Protein AF-A0A5N5HWW3-F1 (afdb_monomer)

pLDDT: mean 73.56, std 17.77, range [36.78, 97.19]

Structure (mmCIF, N/CA/C/O backbone):
data_AF-A0A5N5HWW3-F1
#
_entry.id   AF-A0A5N5HWW3-F1
#
loop_
_atom_site.group_PDB
_atom_site.id
_atom_site.type_symbol
_atom_site.label_atom_id
_atom_site.label_alt_id
_atom_site.label_comp_id
_atom_site.label_asym_id
_atom_site.label_entity_id
_atom_site.label_seq_id
_atom_site.pdbx_PDB_ins_code
_atom_site.Cartn_x
_atom_site.Cartn_y
_atom_site.Cartn_z
_atom_site.occupancy
_atom_site.B_iso_or_equiv
_atom_site.auth_seq_id
_atom_site.auth_comp_id
_atom_site.auth_asym_id
_atom_site.auth_atom_id
_atom_site.pdbx_PDB_model_num
ATOM 1 N N . MET A 1 1 ? 8.144 10.499 10.712 1.00 58.31 1 MET A N 1
ATOM 2 C CA . MET A 1 1 ? 7.117 11.438 10.186 1.00 58.31 1 MET A CA 1
ATOM 3 C C . MET A 1 1 ? 6.343 12.070 11.345 1.00 58.31 1 MET A C 1
ATOM 5 O O . MET A 1 1 ? 6.380 11.516 12.435 1.00 58.31 1 MET A O 1
ATOM 9 N N . GLU A 1 2 ? 5.655 13.209 11.162 1.00 60.09 2 GLU A N 1
ATOM 10 C CA . GLU A 1 2 ? 4.938 13.893 12.268 1.00 60.09 2 GLU A CA 1
ATOM 11 C C . GLU A 1 2 ? 3.883 13.016 12.968 1.00 60.09 2 GLU A C 1
ATOM 13 O O . GLU A 1 2 ? 3.683 13.144 14.174 1.00 60.09 2 GLU A O 1
ATOM 18 N N . VAL A 1 3 ? 3.220 12.122 12.226 1.00 68.25 3 VAL A N 1
ATOM 19 C CA . VAL A 1 3 ? 2.179 11.225 12.759 1.00 68.25 3 VAL A CA 1
ATOM 20 C C . VAL A 1 3 ? 2.782 10.191 13.714 1.00 68.25 3 VAL A C 1
ATOM 22 O O . VAL A 1 3 ? 2.302 10.040 14.831 1.00 68.25 3 VAL A O 1
ATOM 25 N N . GLU A 1 4 ? 3.899 9.567 13.335 1.00 69.31 4 GLU A N 1
ATOM 26 C CA . GLU A 1 4 ? 4.601 8.573 14.162 1.00 69.31 4 GLU A CA 1
ATOM 27 C C . GLU A 1 4 ? 5.163 9.185 15.453 1.00 69.31 4 GLU A C 1
ATOM 29 O O . GLU A 1 4 ? 5.086 8.579 16.519 1.00 69.31 4 GLU A O 1
ATOM 34 N N . GLN A 1 5 ? 5.688 10.416 15.388 1.00 69.00 5 GLN A N 1
ATOM 35 C CA . GLN A 1 5 ? 6.205 11.110 16.574 1.00 69.00 5 GLN A CA 1
ATOM 36 C C . GLN A 1 5 ? 5.092 11.481 17.560 1.00 69.00 5 GLN A C 1
ATOM 38 O O . GLN A 1 5 ? 5.260 11.309 18.768 1.00 69.00 5 GLN A O 1
ATOM 43 N N . LYS A 1 6 ? 3.946 11.962 17.059 1.00 76.50 6 LYS A N 1
ATOM 44 C CA . LYS A 1 6 ? 2.767 12.244 17.893 1.00 76.50 6 LYS A CA 1
ATOM 45 C C . LYS A 1 6 ? 2.214 10.957 18.504 1.00 76.50 6 LYS A C 1
ATOM 47 O O . LYS A 1 6 ? 1.884 10.931 19.685 1.00 76.50 6 LYS A O 1
ATOM 52 N N . GLN A 1 7 ? 2.165 9.881 17.725 1.00 82.00 7 GLN A N 1
ATOM 53 C CA . GLN A 1 7 ? 1.691 8.579 18.177 1.00 82.00 7 GLN A CA 1
ATOM 54 C C . GLN A 1 7 ? 2.576 7.988 19.285 1.00 82.00 7 GLN A C 1
ATOM 56 O O . GLN A 1 7 ? 2.040 7.510 20.281 1.00 82.00 7 GLN A O 1
ATOM 61 N N . ALA A 1 8 ? 3.904 8.089 19.181 1.00 82.00 8 ALA A N 1
ATOM 62 C CA . ALA A 1 8 ? 4.827 7.584 20.203 1.00 82.00 8 ALA A CA 1
ATOM 63 C C . ALA A 1 8 ? 4.609 8.229 21.587 1.00 82.00 8 ALA A C 1
ATOM 65 O O . ALA A 1 8 ? 4.583 7.529 22.598 1.00 82.00 8 ALA A O 1
ATOM 66 N N . GLN A 1 9 ? 4.381 9.547 21.639 1.00 84.69 9 GLN A N 1
ATOM 67 C CA . GLN A 1 9 ? 4.098 10.257 22.897 1.00 84.69 9 GLN A CA 1
ATOM 68 C C . GLN A 1 9 ? 2.785 9.788 23.536 1.00 84.69 9 GLN A C 1
ATOM 70 O O . GLN A 1 9 ? 2.690 9.622 24.753 1.00 84.69 9 GLN A O 1
ATOM 75 N N . VAL A 1 10 ? 1.772 9.554 22.699 1.00 86.81 10 VAL A N 1
ATOM 76 C CA . VAL A 1 10 ? 0.458 9.064 23.122 1.00 86.81 10 VAL A CA 1
ATOM 77 C C . VAL A 1 10 ? 0.563 7.633 23.655 1.00 86.81 10 VAL A C 1
ATOM 79 O O . VAL A 1 10 ? 0.025 7.348 24.726 1.00 86.81 10 VAL A O 1
ATOM 82 N N . ILE A 1 11 ? 1.306 6.756 22.971 1.00 86.69 11 ILE A N 1
ATOM 83 C CA . ILE A 1 11 ? 1.579 5.387 23.434 1.00 86.69 11 ILE A CA 1
ATOM 84 C C . ILE A 1 11 ? 2.267 5.421 24.797 1.00 86.69 11 ILE A C 1
ATOM 86 O O . ILE A 1 11 ? 1.796 4.773 25.728 1.00 86.69 11 ILE A O 1
ATOM 90 N N . GLU A 1 12 ? 3.330 6.211 24.959 1.00 86.25 12 GLU A N 1
ATOM 91 C CA . GLU A 1 12 ? 4.072 6.275 26.222 1.00 86.25 12 GLU A CA 1
ATOM 92 C C . GLU A 1 12 ? 3.187 6.740 27.390 1.00 86.25 12 GLU A C 1
ATOM 94 O O . GLU A 1 12 ? 3.232 6.167 28.484 1.00 86.25 12 GLU A O 1
ATOM 99 N N . HIS A 1 13 ? 2.343 7.750 27.161 1.00 88.56 13 HIS A N 1
ATOM 100 C CA . HIS A 1 13 ? 1.382 8.223 28.156 1.00 88.56 13 HIS A CA 1
ATOM 101 C C . HIS A 1 13 ? 0.407 7.113 28.571 1.00 88.56 13 HIS A C 1
ATOM 103 O O . HIS A 1 13 ? 0.199 6.873 29.763 1.00 88.56 13 HIS A O 1
ATOM 109 N N . PHE A 1 14 ? -0.160 6.400 27.600 1.00 85.81 14 PHE A N 1
ATOM 110 C CA . PHE A 1 14 ? -1.124 5.346 27.878 1.00 85.81 14 PHE A CA 1
ATOM 111 C C . PHE A 1 14 ? -0.508 4.088 28.487 1.00 85.81 14 PHE A C 1
ATOM 113 O O . PHE A 1 14 ? -1.132 3.474 29.349 1.00 85.81 14 PHE A O 1
ATOM 120 N N . VAL A 1 15 ? 0.720 3.729 28.117 1.00 87.50 15 VAL A N 1
ATOM 121 C CA . VAL A 1 15 ? 1.457 2.619 28.736 1.00 87.50 15 VAL A CA 1
ATOM 122 C C . VAL A 1 15 ? 1.690 2.900 30.224 1.00 87.50 15 VAL A C 1
ATOM 124 O O . VAL A 1 15 ? 1.443 2.025 31.052 1.00 87.50 15 VAL A O 1
ATOM 127 N N . LYS A 1 16 ? 2.058 4.137 30.594 1.00 87.69 16 LYS A N 1
ATOM 128 C CA . LYS A 1 16 ? 2.202 4.551 32.007 1.00 87.69 16 LYS A CA 1
ATOM 129 C C . LYS A 1 16 ? 0.883 4.484 32.783 1.00 87.69 16 LYS A C 1
ATOM 131 O O . LYS A 1 16 ? 0.864 4.137 33.967 1.00 87.69 16 LYS A O 1
ATOM 136 N N . GLN A 1 17 ? -0.231 4.819 32.136 1.00 85.81 17 GLN A N 1
ATOM 137 C CA . GLN A 1 17 ? -1.555 4.682 32.747 1.00 85.81 17 GLN A CA 1
ATOM 138 C C . GLN A 1 17 ? -1.948 3.209 32.902 1.00 85.81 17 GLN A C 1
ATOM 140 O O . GLN A 1 17 ? -2.390 2.810 33.978 1.00 85.81 17 GLN A O 1
ATOM 145 N N . ALA A 1 18 ? -1.718 2.383 31.880 1.00 84.88 18 ALA A N 1
ATOM 146 C CA . ALA A 1 18 ? -1.997 0.951 31.910 1.00 84.88 18 ALA A CA 1
ATOM 147 C C . ALA A 1 18 ? -1.175 0.218 32.984 1.00 84.88 18 ALA A C 1
ATOM 149 O O . ALA A 1 18 ? -1.696 -0.674 33.650 1.00 84.88 18 ALA A O 1
ATOM 150 N N . SER A 1 19 ? 0.076 0.627 33.223 1.00 84.81 19 SER A N 1
ATOM 151 C CA . SER A 1 19 ? 0.906 0.054 34.291 1.00 84.81 19 SER A CA 1
ATOM 152 C C . SER A 1 19 ? 0.453 0.448 35.702 1.00 84.81 19 SER A C 1
ATOM 154 O O . SER A 1 19 ? 0.779 -0.245 36.662 1.00 84.81 19 SER A O 1
ATOM 156 N N . SER A 1 20 ? -0.286 1.552 35.843 1.00 86.00 20 SER A N 1
ATOM 157 C CA . SER A 1 20 ? -0.722 2.087 37.143 1.00 86.00 20 SER A CA 1
ATOM 158 C C . SER A 1 20 ? -2.150 1.675 37.522 1.00 86.00 20 SER A C 1
ATOM 160 O O . SER A 1 20 ? -2.508 1.692 38.698 1.00 86.00 20 SER A O 1
ATOM 162 N N . LEU A 1 21 ? -2.982 1.336 36.535 1.00 84.44 21 LEU A N 1
ATOM 163 C CA . LEU A 1 21 ? -4.394 0.995 36.713 1.00 84.44 21 LEU A CA 1
ATOM 164 C C . LEU A 1 21 ? -4.613 -0.525 36.749 1.00 84.44 21 LEU A C 1
ATOM 166 O O . LEU A 1 21 ? -3.857 -1.288 36.152 1.00 84.44 21 LEU A O 1
ATOM 170 N N . GLN A 1 22 ? -5.682 -0.959 37.426 1.00 77.69 22 GLN A N 1
ATOM 171 C CA . GLN A 1 22 ? -6.092 -2.365 37.530 1.00 77.69 22 GLN A CA 1
ATOM 172 C C . GLN A 1 22 ? -7.615 -2.525 37.380 1.00 77.69 22 GLN A C 1
ATOM 174 O O . GLN A 1 22 ? -8.387 -1.612 37.687 1.00 77.69 22 GLN A O 1
ATOM 179 N N . GLY A 1 23 ? -8.052 -3.702 36.922 1.00 74.69 23 GLY A N 1
ATOM 180 C CA . GLY A 1 23 ? -9.464 -4.102 36.888 1.00 74.69 23 GLY A CA 1
ATOM 181 C C . GLY A 1 23 ? -10.343 -3.245 35.969 1.00 74.69 23 GLY A C 1
ATOM 182 O O . GLY A 1 23 ? -10.025 -3.037 34.800 1.00 74.69 23 GLY A O 1
ATOM 183 N N . SER A 1 24 ? -11.465 -2.739 36.490 1.00 78.69 24 SER A N 1
ATOM 184 C CA . SER A 1 24 ? -12.459 -1.978 35.713 1.00 78.69 24 SER A CA 1
ATOM 185 C C . SER A 1 24 ? -11.907 -0.688 35.096 1.00 78.69 24 SER A C 1
ATOM 187 O O . SER A 1 24 ? -12.370 -0.269 34.039 1.00 78.69 24 SER A O 1
ATOM 189 N N . SER A 1 25 ? -10.894 -0.073 35.712 1.00 83.31 25 SER A N 1
ATOM 190 C CA . SER A 1 25 ? -10.260 1.140 35.182 1.00 83.31 25 SER A CA 1
ATOM 191 C C . SER A 1 25 ? -9.447 0.869 33.910 1.00 83.31 25 SER A C 1
ATOM 193 O O . SER A 1 25 ? -9.356 1.736 33.039 1.00 83.31 25 SER A O 1
ATOM 195 N N . LEU A 1 26 ? -8.901 -0.344 33.755 1.00 82.69 26 LEU A N 1
ATOM 196 C CA . LEU A 1 26 ? -8.249 -0.760 32.508 1.00 82.69 26 LEU A CA 1
ATOM 197 C C . LEU A 1 26 ? -9.262 -0.921 31.378 1.00 82.69 26 LEU A C 1
ATOM 199 O O . LEU A 1 26 ? -8.963 -0.577 30.242 1.00 82.69 26 LEU A O 1
ATOM 203 N N . VAL A 1 27 ? -10.482 -1.368 31.680 1.00 83.69 27 VAL A N 1
ATOM 204 C CA . VAL A 1 27 ? -11.552 -1.464 30.677 1.00 83.69 27 VAL A CA 1
ATOM 205 C C . VAL A 1 27 ? -11.914 -0.081 30.142 1.00 83.69 27 VAL A C 1
ATOM 207 O O . VAL A 1 27 ? -11.965 0.109 28.928 1.00 83.69 27 VAL A O 1
ATOM 210 N N . SER A 1 28 ? -12.088 0.915 31.021 1.00 85.44 28 SER A N 1
ATOM 211 C CA . SER A 1 28 ? -12.315 2.298 30.576 1.00 85.44 28 SER A CA 1
ATOM 212 C C . SER A 1 28 ? -11.142 2.849 29.767 1.00 85.44 28 SER A C 1
ATOM 214 O O . SER A 1 28 ? -11.364 3.561 28.789 1.00 85.44 28 SER A O 1
ATOM 216 N N . LEU A 1 29 ? -9.909 2.474 30.124 1.00 87.25 29 LEU A N 1
ATOM 217 C CA . LEU A 1 29 ? -8.717 2.855 29.374 1.00 87.25 29 LEU A CA 1
ATOM 218 C C . LEU A 1 29 ? -8.723 2.235 27.972 1.00 87.25 29 LEU A C 1
ATOM 220 O O . LEU A 1 29 ? -8.498 2.946 27.003 1.00 87.25 29 LEU A O 1
ATOM 224 N N . ILE A 1 30 ? -9.041 0.943 27.835 1.00 85.81 30 ILE A N 1
ATOM 225 C CA . ILE A 1 30 ? -9.128 0.251 26.536 1.00 85.81 30 ILE A CA 1
ATOM 226 C C . ILE A 1 30 ? -10.177 0.908 25.635 1.00 85.81 30 ILE A C 1
ATOM 228 O O . ILE A 1 30 ? -9.926 1.115 24.448 1.00 85.81 30 ILE A O 1
ATOM 232 N N . VAL A 1 31 ? -11.330 1.297 26.184 1.00 87.06 31 VAL A N 1
ATOM 233 C CA . VAL A 1 31 ? -12.352 2.030 25.419 1.00 87.06 31 VAL A CA 1
ATOM 234 C C . VAL A 1 31 ? -11.815 3.395 24.967 1.00 87.06 31 VAL A C 1
ATOM 236 O O . VAL A 1 31 ? -11.945 3.740 23.797 1.00 87.06 31 VAL A O 1
ATOM 239 N N . GLN A 1 32 ? -11.133 4.144 25.840 1.00 87.31 32 GLN A N 1
ATOM 240 C CA . GLN A 1 32 ? -10.518 5.427 25.469 1.00 87.31 32 GLN A CA 1
ATOM 241 C C . GLN A 1 32 ? -9.420 5.275 24.403 1.00 87.31 32 GLN A C 1
ATOM 243 O O . GLN A 1 32 ? -9.358 6.056 23.456 1.00 87.31 32 GLN A O 1
ATOM 248 N N . LEU A 1 33 ? -8.583 4.246 24.524 1.00 87.81 33 LEU A N 1
ATOM 249 C CA . LEU A 1 33 ? -7.504 3.913 23.594 1.00 87.81 33 LEU A CA 1
ATOM 250 C C . LEU A 1 33 ? -8.024 3.592 22.195 1.00 87.81 33 LEU A C 1
ATOM 252 O O . LEU A 1 33 ? -7.545 4.116 21.184 1.00 87.81 33 LEU A O 1
ATOM 256 N N . THR A 1 34 ? -9.032 2.729 22.138 1.00 87.06 34 THR A N 1
ATOM 257 C CA . THR A 1 34 ? -9.651 2.298 20.882 1.00 87.06 34 THR A CA 1
ATOM 258 C C . THR A 1 34 ? -10.420 3.432 20.203 1.00 87.06 34 THR A C 1
ATOM 260 O O . THR A 1 34 ? -10.534 3.401 18.986 1.00 87.06 34 THR A O 1
ATOM 263 N N . SER A 1 35 ? -10.843 4.477 20.922 1.00 89.00 35 SER A N 1
ATOM 264 C CA . SER A 1 35 ? -11.457 5.680 20.328 1.00 89.00 35 SER A CA 1
ATOM 265 C C . SER A 1 35 ? -10.466 6.801 19.970 1.00 89.00 35 SER A C 1
ATOM 267 O O . SER A 1 35 ? -10.839 7.762 19.306 1.00 89.00 35 SER A O 1
ATOM 269 N N . HIS A 1 36 ? -9.200 6.731 20.396 1.00 87.25 36 HIS A N 1
ATOM 270 C CA . HIS A 1 36 ? -8.264 7.854 20.247 1.00 87.25 36 HIS A CA 1
ATOM 271 C C . HIS A 1 36 ? -7.826 8.089 18.786 1.00 87.25 36 HIS A C 1
ATOM 273 O O . HIS A 1 36 ? -7.183 7.226 18.201 1.00 87.25 36 HIS A O 1
ATOM 279 N N . SER A 1 37 ? -8.069 9.259 18.196 1.00 82.31 37 SER A N 1
ATOM 280 C CA . SER A 1 37 ? -7.875 9.499 16.749 1.00 82.31 37 SER A CA 1
ATOM 281 C C . SER A 1 37 ? -6.445 9.328 16.211 1.00 82.31 37 SER A C 1
ATOM 283 O O . SER A 1 37 ? -6.276 9.042 15.032 1.00 82.31 37 SER A O 1
ATOM 285 N N . SER A 1 38 ? -5.410 9.483 17.043 1.00 83.44 38 SER A N 1
ATOM 286 C CA . SER A 1 38 ? -4.002 9.430 16.602 1.00 83.44 38 SER A CA 1
ATOM 287 C C . SER A 1 38 ? -3.247 8.145 16.973 1.00 83.44 38 SER A C 1
ATOM 289 O O . SER A 1 38 ? -2.022 8.111 16.870 1.00 83.44 38 SER A O 1
ATOM 291 N N . LEU A 1 39 ? -3.932 7.126 17.499 1.00 86.62 39 LEU A N 1
ATOM 292 C CA . LEU A 1 39 ? -3.295 5.906 18.005 1.00 86.62 39 LEU A CA 1
ATOM 293 C C . LEU A 1 39 ? -3.627 4.709 17.112 1.00 86.62 39 LEU A C 1
ATOM 295 O O . LEU A 1 39 ? -4.739 4.205 17.195 1.00 86.62 39 LEU A O 1
ATOM 299 N N . PHE A 1 40 ? -2.681 4.218 16.316 1.00 85.50 40 PHE A N 1
ATOM 300 C CA . PHE A 1 40 ? -2.906 3.101 15.383 1.00 85.50 40 PHE A CA 1
ATOM 301 C C . PHE A 1 40 ? -2.091 1.840 15.706 1.00 85.50 40 PHE A C 1
ATOM 303 O O . PHE A 1 40 ? -2.249 0.827 15.033 1.00 85.50 40 PHE A O 1
ATOM 310 N N . ALA A 1 41 ? -1.249 1.910 16.738 1.00 86.75 41 ALA A N 1
ATOM 311 C CA . ALA A 1 41 ? -0.427 0.819 17.244 1.00 86.75 41 ALA A CA 1
ATOM 312 C C . ALA A 1 41 ? -0.825 0.529 18.692 1.00 86.75 41 ALA A C 1
ATOM 314 O O . ALA A 1 41 ? -0.996 1.446 19.502 1.00 86.75 41 ALA A O 1
ATOM 315 N N . PHE A 1 42 ? -1.020 -0.746 18.983 1.00 87.81 42 PHE A N 1
ATOM 316 C CA . PHE A 1 42 ? -1.543 -1.272 20.235 1.00 87.81 42 PHE A CA 1
ATOM 317 C C . PHE A 1 42 ? -0.665 -2.391 20.801 1.00 87.81 42 PHE A C 1
ATOM 319 O O . PHE A 1 42 ? -0.920 -2.836 21.921 1.00 87.81 42 PHE A O 1
ATOM 326 N N . SER A 1 43 ? 0.355 -2.851 20.073 1.00 84.88 43 SER A N 1
ATOM 327 C CA . SER A 1 43 ? 1.231 -3.950 20.491 1.00 84.88 43 SER A CA 1
ATOM 328 C C . SER A 1 43 ? 1.970 -3.657 21.799 1.00 84.88 43 SER A C 1
ATOM 330 O O . SER A 1 43 ? 1.999 -4.518 22.680 1.00 84.88 43 SER A O 1
ATOM 332 N N . GLU A 1 44 ? 2.473 -2.437 22.004 1.00 84.75 44 GLU A N 1
ATOM 333 C CA . GLU A 1 44 ? 3.137 -2.038 23.253 1.00 84.75 44 GLU A CA 1
ATOM 334 C C . GLU A 1 44 ? 2.176 -2.021 24.442 1.00 84.75 44 GLU A C 1
ATOM 336 O O . GLU A 1 44 ? 2.552 -2.384 25.555 1.00 84.75 44 GLU A O 1
ATOM 341 N N . ILE A 1 45 ? 0.921 -1.629 24.212 1.00 85.75 45 ILE A N 1
ATOM 342 C CA . ILE A 1 45 ? -0.113 -1.600 25.252 1.00 85.75 45 ILE A CA 1
ATOM 343 C C . ILE A 1 45 ? -0.567 -3.025 25.583 1.00 85.75 45 ILE A C 1
ATOM 345 O O . ILE A 1 45 ? -0.760 -3.361 26.750 1.00 85.75 45 ILE A O 1
ATOM 349 N N . LEU A 1 46 ? -0.697 -3.881 24.567 1.00 85.19 46 LEU A N 1
ATOM 350 C CA . LEU A 1 46 ? -1.030 -5.295 24.727 1.00 85.19 46 LEU A CA 1
ATOM 351 C C . LEU A 1 46 ? 0.071 -6.062 25.479 1.00 85.19 46 LEU A C 1
ATOM 353 O O . LEU A 1 46 ? -0.231 -7.019 26.187 1.00 85.19 46 LEU A O 1
ATOM 357 N N . ALA A 1 47 ? 1.330 -5.634 25.359 1.00 85.56 47 ALA A N 1
ATOM 358 C CA . ALA A 1 47 ? 2.468 -6.221 26.064 1.00 85.56 47 ALA A CA 1
ATOM 359 C C . ALA A 1 47 ? 2.535 -5.856 27.562 1.00 85.56 47 ALA A C 1
ATOM 361 O O . ALA A 1 47 ? 3.341 -6.436 28.293 1.00 85.56 47 ALA A O 1
ATOM 362 N N . VAL A 1 48 ? 1.711 -4.916 28.046 1.00 86.06 48 VAL A N 1
ATOM 363 C CA . VAL A 1 48 ? 1.701 -4.521 29.463 1.00 86.06 48 VAL A CA 1
ATOM 364 C C . VAL A 1 48 ? 1.165 -5.674 30.331 1.00 86.06 48 VAL A C 1
ATOM 366 O O . VAL A 1 48 ? 0.045 -6.134 30.099 1.00 86.06 48 VAL A O 1
ATOM 369 N N . PRO A 1 49 ? 1.890 -6.108 31.385 1.00 82.94 49 PRO A N 1
ATOM 370 C CA . PRO A 1 49 ? 1.479 -7.233 32.232 1.00 82.94 49 PRO A CA 1
ATOM 371 C C . PRO A 1 49 ? 0.069 -7.092 32.819 1.00 82.94 49 PRO A C 1
ATOM 373 O O . PRO A 1 49 ? -0.720 -8.028 32.739 1.00 82.94 49 PRO A O 1
ATOM 376 N N . ASN A 1 50 ? -0.294 -5.901 33.306 1.00 82.31 50 ASN A N 1
ATOM 377 C CA . ASN A 1 50 ? -1.625 -5.632 33.864 1.00 82.31 50 ASN A CA 1
ATOM 378 C C . ASN A 1 50 ? -2.755 -5.857 32.843 1.00 82.31 50 ASN A C 1
ATOM 380 O O . ASN A 1 50 ? -3.867 -6.224 33.216 1.00 82.31 50 ASN A O 1
ATOM 384 N N . VAL A 1 51 ? -2.486 -5.622 31.552 1.00 80.88 51 VAL A N 1
ATOM 385 C CA . VAL A 1 51 ? -3.453 -5.857 30.471 1.00 80.88 51 VAL A CA 1
ATOM 386 C C . VAL A 1 51 ? -3.563 -7.352 30.183 1.00 80.88 51 VAL A C 1
ATOM 388 O O . VAL A 1 51 ? -4.665 -7.840 29.964 1.00 80.88 51 VAL A O 1
ATOM 391 N N . LEU A 1 52 ? -2.460 -8.101 30.257 1.00 80.44 52 LEU A N 1
ATOM 392 C CA . LEU A 1 52 ? -2.467 -9.560 30.105 1.00 80.44 52 LEU A CA 1
ATOM 393 C C . LEU A 1 52 ? -3.175 -10.270 31.269 1.00 80.44 52 LEU A C 1
ATOM 395 O O . LEU A 1 52 ? -3.873 -11.260 31.053 1.00 80.44 52 LEU A O 1
ATOM 399 N N . GLU A 1 53 ? -3.070 -9.744 32.490 1.00 81.00 53 GLU A N 1
ATOM 400 C CA . GLU A 1 53 ? -3.769 -10.276 33.669 1.00 81.00 53 GLU A CA 1
ATOM 401 C C . GLU A 1 53 ? -5.300 -10.231 33.528 1.00 81.00 53 GLU A C 1
ATOM 403 O O . GLU A 1 53 ? -6.000 -11.082 34.087 1.00 81.00 53 GLU A O 1
ATOM 408 N N . LEU A 1 54 ? -5.840 -9.314 32.713 1.00 77.12 54 LEU A N 1
ATOM 409 C CA . LEU A 1 54 ? -7.278 -9.254 32.433 1.00 77.12 54 LEU A CA 1
ATOM 410 C C . LEU A 1 54 ? -7.793 -10.509 31.704 1.00 77.12 54 LEU A C 1
ATOM 412 O O . LEU A 1 54 ? -8.997 -10.771 31.761 1.00 77.12 54 LEU A O 1
ATOM 416 N N . GLN A 1 55 ? -6.921 -11.325 31.092 1.00 74.31 55 GLN A N 1
ATOM 417 C CA . GLN A 1 55 ? -7.306 -12.542 30.365 1.00 74.31 55 GLN A CA 1
ATOM 418 C C . GLN A 1 55 ? -7.859 -13.619 31.310 1.00 74.31 55 GLN A C 1
ATOM 420 O O . GLN A 1 55 ? -8.655 -14.454 30.891 1.00 74.31 55 GLN A O 1
ATOM 425 N N . GLY A 1 56 ? -7.479 -13.577 32.592 1.00 69.81 56 GLY A N 1
ATOM 426 C CA . GLY A 1 56 ? -8.010 -14.452 33.642 1.00 69.81 56 GLY A CA 1
ATOM 427 C C . GLY A 1 56 ? -9.297 -13.943 34.302 1.00 69.81 56 GLY A C 1
ATOM 428 O O . GLY A 1 56 ? -9.813 -14.592 35.209 1.00 69.81 56 GLY A O 1
ATOM 429 N N . THR A 1 57 ? -9.815 -12.784 33.884 1.00 78.31 57 THR A N 1
ATOM 430 C CA . THR A 1 57 ? -10.991 -12.136 34.488 1.00 78.31 57 THR A CA 1
ATOM 431 C C . THR A 1 57 ? -12.200 -12.158 33.549 1.00 78.31 57 THR A C 1
ATOM 433 O O . THR A 1 57 ? -12.084 -12.465 32.365 1.00 78.31 57 THR A O 1
ATOM 436 N N . GLY A 1 58 ? -13.374 -11.746 34.043 1.00 75.38 58 GLY A N 1
ATOM 437 C CA . GLY A 1 58 ? -14.572 -11.551 33.210 1.00 75.38 58 GLY A CA 1
ATOM 438 C C . GLY A 1 58 ? -14.427 -10.483 32.110 1.00 75.38 58 GLY A C 1
ATOM 439 O O . GLY A 1 58 ? -15.330 -10.329 31.295 1.00 75.38 58 GLY A O 1
ATOM 440 N N . TYR A 1 59 ? -13.300 -9.763 32.065 1.00 79.56 59 TYR A N 1
ATOM 441 C CA . TYR A 1 59 ? -12.990 -8.740 31.065 1.00 79.56 59 TYR A CA 1
ATOM 442 C C . TYR A 1 59 ? -12.118 -9.248 29.909 1.00 79.56 59 TYR A C 1
ATOM 444 O O . TYR A 1 59 ? -11.657 -8.435 29.108 1.00 79.56 59 TYR A O 1
ATOM 452 N N . ALA A 1 60 ? -11.916 -10.565 29.782 1.00 82.25 60 ALA A N 1
ATOM 453 C CA . ALA A 1 60 ? -11.131 -11.173 28.702 1.00 82.25 60 ALA A CA 1
ATOM 454 C C . ALA A 1 60 ? -11.551 -10.687 27.299 1.00 82.25 60 ALA A C 1
ATOM 456 O O . ALA A 1 60 ? -10.705 -10.468 26.435 1.00 82.25 60 ALA A O 1
ATOM 457 N N . VAL A 1 61 ? -12.841 -10.389 27.115 1.00 87.06 61 VAL A N 1
ATOM 458 C CA . VAL A 1 61 ? -13.393 -9.874 25.857 1.00 87.06 61 VAL A CA 1
ATOM 459 C C . VAL A 1 61 ? -12.741 -8.557 25.401 1.00 87.06 61 VAL A C 1
ATOM 461 O O . VAL A 1 61 ? -12.586 -8.313 24.206 1.00 87.06 61 VAL A O 1
ATOM 464 N N . TYR A 1 62 ? -12.312 -7.703 26.333 1.00 85.38 62 TYR A N 1
ATOM 465 C CA . TYR A 1 62 ? -11.647 -6.439 25.999 1.00 85.38 62 TYR A CA 1
ATOM 466 C C . TYR A 1 62 ? -10.201 -6.633 25.525 1.00 85.38 62 TYR A C 1
ATOM 468 O O . TYR A 1 62 ? -9.695 -5.806 24.768 1.00 85.38 62 TYR A O 1
ATOM 476 N N . ILE A 1 63 ? -9.543 -7.731 25.911 1.00 85.94 63 ILE A N 1
ATOM 477 C CA . ILE A 1 63 ? -8.244 -8.107 25.335 1.00 85.94 63 ILE A CA 1
ATOM 478 C C . ILE A 1 63 ? -8.439 -8.609 23.915 1.00 85.94 63 ILE A C 1
ATOM 480 O O . ILE A 1 63 ? -7.675 -8.232 23.032 1.00 85.94 63 ILE A O 1
ATOM 484 N N . ASP A 1 64 ? -9.456 -9.434 23.678 1.00 87.00 64 ASP A N 1
ATOM 485 C CA . ASP A 1 64 ? -9.746 -9.926 22.331 1.00 87.00 64 ASP A CA 1
ATOM 486 C C . ASP A 1 64 ? -10.134 -8.771 21.398 1.00 87.00 64 ASP A C 1
ATOM 488 O O . ASP A 1 64 ? -9.695 -8.732 20.249 1.00 87.00 64 ASP A O 1
ATOM 492 N N . LEU A 1 65 ? -10.830 -7.757 21.924 1.00 88.75 65 LEU A N 1
ATOM 493 C CA . LEU A 1 65 ? -11.033 -6.484 21.238 1.00 88.75 65 LEU A CA 1
ATOM 494 C C . LEU A 1 65 ? -9.701 -5.782 20.918 1.00 88.75 65 LEU A C 1
ATOM 496 O O . LEU A 1 65 ? -9.493 -5.349 19.789 1.00 88.75 65 LEU A O 1
ATOM 500 N N . LEU A 1 66 ? -8.778 -5.673 21.875 1.00 87.94 66 LEU A N 1
ATOM 501 C CA . LEU A 1 66 ? -7.480 -5.034 21.632 1.00 87.94 66 LEU A CA 1
ATOM 502 C C . LEU A 1 66 ? -6.640 -5.815 20.606 1.00 87.94 66 LEU A C 1
ATOM 504 O O . LEU A 1 66 ? -6.006 -5.212 19.745 1.00 87.94 66 LEU A O 1
ATOM 508 N N . ARG A 1 67 ? -6.688 -7.152 20.639 1.00 88.44 67 ARG A N 1
ATOM 509 C CA . ARG A 1 67 ? -6.053 -8.038 19.647 1.00 88.44 67 ARG A CA 1
ATOM 510 C C . ARG A 1 67 ? -6.653 -7.862 18.257 1.00 88.44 67 ARG A C 1
ATOM 512 O O . ARG A 1 67 ? -5.913 -7.879 17.275 1.00 88.44 67 ARG A O 1
ATOM 519 N N . LEU A 1 68 ? -7.967 -7.670 18.164 1.00 89.88 68 LEU A N 1
ATOM 520 C CA . LEU A 1 68 ? -8.647 -7.353 16.912 1.00 89.88 68 LEU A CA 1
ATOM 521 C C . LEU A 1 68 ? -8.155 -6.011 16.347 1.00 89.88 68 LEU A C 1
ATOM 523 O O . LEU A 1 68 ? -7.845 -5.938 15.163 1.00 89.88 68 LEU A O 1
ATOM 527 N N . PHE A 1 69 ? -8.011 -4.975 17.176 1.00 89.94 69 PHE A N 1
ATOM 528 C CA . PHE A 1 69 ? -7.458 -3.690 16.730 1.00 89.94 69 PHE A CA 1
ATOM 529 C C . PHE A 1 69 ? -5.973 -3.798 16.349 1.00 89.94 69 PHE A C 1
ATOM 531 O O . PHE A 1 69 ? -5.562 -3.249 15.330 1.00 89.94 69 PHE A O 1
ATOM 538 N N . ALA A 1 70 ? -5.180 -4.569 17.094 1.00 88.19 70 ALA A N 1
ATOM 539 C CA . ALA A 1 70 ? -3.770 -4.783 16.783 1.00 88.19 70 ALA A CA 1
ATOM 540 C C . ALA A 1 70 ? -3.582 -5.572 15.476 1.00 88.19 70 ALA A C 1
ATOM 542 O O . ALA A 1 70 ? -2.849 -5.152 14.582 1.00 88.19 70 ALA A O 1
ATOM 543 N N . HIS A 1 71 ? -4.311 -6.678 15.273 1.00 87.31 71 HIS A N 1
ATOM 544 C CA . HIS A 1 71 ? -4.023 -7.637 14.188 1.00 87.31 71 HIS A CA 1
ATOM 545 C C . HIS A 1 71 ? -5.184 -7.991 13.243 1.00 87.31 71 HIS A C 1
ATOM 547 O O . HIS A 1 71 ? -4.912 -8.481 12.150 1.00 87.31 71 HIS A O 1
ATOM 553 N N . GLY A 1 72 ? -6.440 -7.734 13.604 1.00 88.00 72 GLY A N 1
ATOM 554 C CA . GLY A 1 72 ? -7.621 -8.054 12.791 1.00 88.00 72 GLY A CA 1
ATOM 555 C C . GLY A 1 72 ? -8.161 -6.913 11.920 1.00 88.00 72 GLY A C 1
ATOM 556 O O . GLY A 1 72 ? -7.550 -5.851 11.780 1.00 88.00 72 GLY A O 1
ATOM 557 N N . THR A 1 73 ? -9.316 -7.158 11.311 1.00 90.44 73 THR A N 1
ATOM 558 C CA . THR A 1 73 ? -9.996 -6.284 10.342 1.00 90.44 73 THR A CA 1
ATOM 559 C C . THR A 1 73 ? -11.479 -6.089 10.685 1.00 90.44 73 THR A C 1
ATOM 561 O O . THR A 1 73 ? -12.022 -6.715 11.597 1.00 90.44 73 THR A O 1
ATOM 564 N N . TRP A 1 74 ? -12.168 -5.210 9.953 1.00 91.06 74 TRP A N 1
ATOM 565 C CA . TRP A 1 74 ? -13.609 -4.983 10.109 1.00 91.06 74 TRP A CA 1
ATOM 566 C C . TRP A 1 74 ? -14.450 -6.245 9.842 1.00 91.06 74 TRP A C 1
ATOM 568 O O . TRP A 1 74 ? -15.435 -6.499 10.538 1.00 91.06 74 TRP A O 1
ATOM 578 N N . SER A 1 75 ? -14.046 -7.080 8.884 1.00 89.50 75 SER A N 1
ATOM 579 C CA . SER A 1 75 ? -14.715 -8.353 8.588 1.00 89.50 75 SER A CA 1
ATOM 580 C C . SER A 1 75 ? -14.540 -9.379 9.718 1.00 89.50 75 SER A C 1
ATOM 582 O O . SER A 1 75 ? -15.490 -10.098 10.052 1.00 89.50 75 SER A O 1
ATOM 584 N N . ASP A 1 76 ? -13.387 -9.378 10.394 1.00 90.25 76 ASP A N 1
ATOM 585 C CA . ASP A 1 76 ? -13.148 -10.203 11.588 1.00 90.25 76 ASP A CA 1
ATOM 586 C C . ASP A 1 76 ? -14.057 -9.793 12.759 1.00 90.25 76 ASP A C 1
ATOM 588 O O . ASP A 1 76 ? -14.561 -10.652 13.487 1.00 90.25 76 ASP A O 1
ATOM 592 N N . TYR A 1 77 ? -14.317 -8.489 12.924 1.00 90.50 77 TYR A N 1
ATOM 593 C CA . TYR A 1 77 ? -15.271 -7.997 13.925 1.00 90.50 77 TYR A CA 1
ATOM 594 C C . TYR A 1 77 ? -16.682 -8.501 13.648 1.00 90.50 77 TYR A C 1
ATOM 596 O O . TYR A 1 77 ? -17.322 -9.048 14.543 1.00 90.50 77 TYR A O 1
ATOM 604 N N . LYS A 1 78 ? -17.157 -8.359 12.404 1.00 87.75 78 LYS A N 1
ATOM 605 C CA . LYS A 1 78 ? -18.492 -8.829 12.008 1.00 87.75 78 LYS A CA 1
ATOM 606 C C . LYS A 1 78 ? -18.672 -10.324 12.249 1.00 87.75 78 LYS A C 1
ATOM 608 O O . LYS A 1 78 ? -19.729 -10.742 12.713 1.00 87.75 78 LYS A O 1
ATOM 613 N N . SER A 1 79 ? -17.637 -11.111 11.970 1.00 88.38 79 SER A N 1
ATOM 614 C CA . SER A 1 79 ? -17.657 -12.563 12.169 1.00 88.38 79 SER A CA 1
ATOM 615 C C . SER A 1 79 ? -17.724 -12.948 13.651 1.00 88.38 79 SER A C 1
ATOM 617 O O . SER A 1 79 ? -18.371 -13.930 14.003 1.00 88.38 79 SER A O 1
ATOM 619 N N . ASN A 1 80 ? -17.114 -12.144 14.529 1.00 85.75 80 ASN A N 1
ATOM 620 C CA . ASN A 1 80 ? -17.046 -12.381 15.974 1.00 85.75 80 ASN A CA 1
ATOM 621 C C . ASN A 1 80 ? -17.966 -11.460 16.797 1.00 85.75 80 ASN A C 1
ATOM 623 O O . ASN A 1 80 ? -17.799 -11.337 18.014 1.00 85.75 80 ASN A O 1
ATOM 627 N N . ALA A 1 81 ? -18.954 -10.822 16.162 1.00 81.25 81 ALA A N 1
ATOM 628 C CA . ALA A 1 81 ? -19.797 -9.803 16.789 1.00 81.25 81 ALA A CA 1
ATOM 629 C C . ALA A 1 81 ? -20.615 -10.328 17.986 1.00 81.25 81 ALA A C 1
ATOM 631 O O . ALA A 1 81 ? -21.000 -9.550 18.852 1.00 81.25 81 ALA A O 1
ATOM 632 N N . SER A 1 82 ? -20.862 -11.641 18.064 1.00 79.81 82 SER A N 1
ATOM 633 C CA . SER A 1 82 ? -21.546 -12.280 19.197 1.00 79.81 82 SER A CA 1
ATOM 634 C C . SER A 1 82 ? -20.695 -12.366 20.464 1.00 79.81 82 SER A C 1
ATOM 636 O O . SER A 1 82 ? -21.243 -12.471 21.559 1.00 79.81 82 SER A O 1
ATOM 638 N N . HIS A 1 83 ? -19.369 -12.364 20.322 1.00 81.00 83 HIS A N 1
ATOM 639 C CA . HIS A 1 83 ? -18.436 -12.546 21.430 1.00 81.00 83 HIS A CA 1
ATOM 640 C C . HIS A 1 83 ? -17.806 -11.237 21.893 1.00 81.00 83 HIS A C 1
ATOM 642 O O . HIS A 1 83 ? -17.379 -11.179 23.037 1.00 81.00 83 HIS A O 1
ATOM 648 N N . LEU A 1 84 ? -17.763 -10.206 21.044 1.00 84.12 84 LEU A N 1
ATOM 649 C CA . LEU A 1 84 ? -17.125 -8.917 21.321 1.00 84.12 84 LEU A CA 1
ATOM 650 C C . LEU A 1 84 ? -18.125 -7.860 21.827 1.00 84.12 84 LEU A C 1
ATOM 652 O O . LEU A 1 84 ? -19.308 -7.920 21.492 1.00 84.12 84 LEU A O 1
ATOM 656 N N . PRO A 1 85 ? -17.679 -6.857 22.611 1.00 84.00 85 PRO A N 1
ATOM 657 C CA . PRO A 1 85 ? -18.538 -5.756 23.023 1.00 84.00 85 PRO A CA 1
ATOM 658 C C . PRO A 1 85 ? -19.000 -4.910 21.821 1.00 84.00 85 PRO A C 1
ATOM 660 O O . PRO A 1 85 ? -18.306 -4.833 20.798 1.00 84.00 85 PRO A O 1
ATOM 663 N N . PRO A 1 86 ? -20.155 -4.231 21.943 1.00 85.75 86 PRO A N 1
ATOM 664 C CA . PRO A 1 86 ? -20.611 -3.284 20.934 1.00 85.75 86 PRO A CA 1
ATOM 665 C C . PRO A 1 86 ? -19.634 -2.107 20.831 1.00 85.75 86 PRO A C 1
ATOM 667 O O . PRO A 1 86 ? -19.222 -1.544 21.848 1.00 85.75 86 PRO A O 1
ATOM 670 N N . LEU A 1 87 ? -19.271 -1.743 19.600 1.00 88.06 87 LEU A N 1
ATOM 671 C CA . LEU A 1 87 ? -18.322 -0.662 19.335 1.00 88.06 87 LEU A CA 1
ATOM 672 C C . LEU A 1 87 ? -19.004 0.706 19.285 1.00 88.06 87 LEU A C 1
ATOM 674 O O . LEU A 1 87 ? -20.107 0.862 18.762 1.00 88.06 87 LEU A O 1
ATOM 678 N N . VAL A 1 88 ? -18.298 1.710 19.796 1.00 88.69 88 VAL A N 1
ATOM 679 C CA . VAL A 1 88 ? -18.638 3.134 19.666 1.00 88.69 88 VAL A CA 1
ATOM 680 C C . VAL A 1 88 ? -18.356 3.589 18.222 1.00 88.69 88 VAL A C 1
ATOM 682 O O . VAL A 1 88 ? -17.430 3.055 17.608 1.00 88.69 88 VAL A O 1
ATOM 685 N N . PRO A 1 89 ? -19.083 4.576 17.656 1.00 88.81 89 PRO A N 1
ATOM 686 C CA . PRO A 1 89 ? -18.843 5.052 16.289 1.00 88.81 89 PRO A CA 1
ATOM 687 C C . PRO A 1 89 ? -17.372 5.371 15.978 1.00 88.81 89 PRO A C 1
ATOM 689 O O . PRO A 1 89 ? -16.864 4.937 14.949 1.00 88.81 89 PRO A O 1
ATOM 692 N N . ASP A 1 90 ? -16.657 6.013 16.905 1.00 89.81 90 ASP A N 1
ATOM 693 C CA . ASP A 1 90 ? -15.231 6.333 16.739 1.00 89.81 90 ASP A CA 1
ATOM 694 C C . ASP A 1 90 ? -14.356 5.075 16.597 1.00 89.81 90 ASP A C 1
ATOM 696 O O . ASP A 1 90 ? -13.436 5.028 15.782 1.00 89.81 90 ASP A O 1
ATOM 700 N N . GLN A 1 91 ? -14.673 4.017 17.349 1.00 90.25 91 GLN A N 1
ATOM 701 C CA . GLN A 1 91 ? -13.981 2.729 17.268 1.00 90.25 91 GLN A CA 1
ATOM 702 C C . GLN A 1 91 ? -14.264 2.031 15.933 1.00 90.25 91 GLN A C 1
ATOM 704 O O . GLN A 1 91 ? -13.373 1.398 15.370 1.00 90.25 91 GLN A O 1
ATOM 709 N N . ILE A 1 92 ? -15.488 2.160 15.409 1.00 91.25 92 ILE A N 1
ATOM 710 C CA . ILE A 1 92 ? -15.878 1.608 14.104 1.00 91.25 92 ILE A CA 1
ATOM 711 C C . ILE A 1 92 ? -15.074 2.281 12.991 1.00 91.25 92 ILE A C 1
ATOM 713 O O . ILE A 1 92 ? -14.439 1.586 12.197 1.00 91.25 92 ILE A O 1
ATOM 717 N N . THR A 1 93 ? -15.055 3.616 12.960 1.00 91.62 93 THR A N 1
ATOM 718 C CA . THR A 1 93 ? -14.261 4.396 11.996 1.00 91.62 93 THR A CA 1
ATOM 719 C C . THR A 1 93 ? -12.798 3.975 12.047 1.00 91.62 93 THR A C 1
ATOM 721 O O . THR A 1 93 ? -12.178 3.722 11.015 1.00 91.62 93 THR A O 1
ATOM 724 N N . LYS A 1 94 ? -12.263 3.787 13.252 1.00 91.88 94 LYS A N 1
ATOM 725 C CA . LYS A 1 94 ? -10.875 3.389 13.450 1.00 91.88 94 LYS A CA 1
ATOM 726 C C . LYS A 1 94 ? -10.557 1.973 12.998 1.00 91.88 94 LYS A C 1
ATOM 728 O O . LYS A 1 94 ? -9.531 1.739 12.365 1.00 91.88 94 LYS A O 1
ATOM 733 N N . LEU A 1 95 ? -11.440 1.018 13.265 1.00 91.81 95 LEU A N 1
ATOM 734 C CA . LEU A 1 95 ? -11.254 -0.346 12.783 1.00 91.81 95 LEU A CA 1
ATOM 735 C C . LEU A 1 95 ? -11.334 -0.410 11.249 1.00 91.81 95 LEU A C 1
ATOM 737 O O . LEU A 1 95 ? -10.566 -1.138 10.615 1.00 91.81 95 LEU A O 1
ATOM 741 N N . LYS A 1 96 ? -12.196 0.410 10.638 1.00 92.94 96 LYS A N 1
ATOM 742 C CA . LYS A 1 96 ? -12.225 0.609 9.183 1.00 92.94 96 LYS A CA 1
ATOM 743 C C . LYS A 1 96 ? -10.912 1.220 8.671 1.00 92.94 96 LYS A C 1
ATOM 745 O O . LYS A 1 96 ? -10.352 0.695 7.713 1.00 92.94 96 LYS A O 1
ATOM 750 N N . GLN A 1 97 ? -10.353 2.233 9.341 1.00 92.12 97 GLN A N 1
ATOM 751 C CA . GLN A 1 97 ? -9.052 2.832 8.986 1.00 92.12 97 GLN A CA 1
ATOM 752 C C . GLN A 1 97 ? -7.921 1.790 9.032 1.00 92.12 97 GLN A C 1
ATOM 754 O O . GLN A 1 97 ? -7.131 1.675 8.096 1.00 92.12 97 GLN A O 1
ATOM 759 N N . LEU A 1 98 ? -7.873 0.976 10.091 1.00 91.62 98 LEU A N 1
ATOM 760 C CA . LEU A 1 98 ? -6.892 -0.106 10.249 1.00 91.62 98 LEU A CA 1
ATOM 761 C C . LEU A 1 98 ? -7.052 -1.199 9.184 1.00 91.62 98 LEU A C 1
ATOM 763 O O . LEU A 1 98 ? -6.064 -1.794 8.756 1.00 91.62 98 LEU A O 1
ATOM 767 N N . THR A 1 99 ? -8.284 -1.440 8.730 1.00 92.00 99 THR A N 1
ATOM 768 C CA . THR A 1 99 ? -8.568 -2.363 7.623 1.00 92.00 99 THR A CA 1
ATOM 769 C C . THR A 1 99 ? -8.014 -1.818 6.307 1.00 92.00 99 THR A C 1
ATOM 771 O O . THR A 1 99 ? -7.363 -2.562 5.576 1.00 92.00 99 THR A O 1
ATOM 774 N N . VAL A 1 100 ? -8.183 -0.518 6.029 1.00 92.06 100 VAL A N 1
ATOM 775 C CA . VAL A 1 100 ? -7.560 0.131 4.860 1.00 92.06 100 VAL A CA 1
ATOM 776 C C . VAL A 1 100 ? -6.040 0.021 4.917 1.00 92.06 100 VAL A C 1
ATOM 778 O O . VAL A 1 100 ? -5.433 -0.324 3.908 1.00 92.06 100 VAL A O 1
ATOM 781 N N . LEU A 1 101 ? -5.423 0.251 6.081 1.00 91.00 101 LEU A N 1
ATOM 782 C CA . LEU A 1 101 ? -3.973 0.107 6.247 1.00 91.00 101 LEU A CA 1
ATOM 783 C C . LEU A 1 101 ? -3.488 -1.307 5.927 1.00 91.00 101 LEU A C 1
ATOM 785 O O . LEU A 1 101 ? -2.532 -1.463 5.174 1.00 91.00 101 LEU A O 1
ATOM 789 N N . SER A 1 102 ? -4.175 -2.335 6.426 1.00 89.94 102 SER A N 1
ATOM 790 C CA . SER A 1 102 ? -3.820 -3.726 6.124 1.00 89.94 102 SER A CA 1
ATOM 791 C C . SER A 1 102 ? -3.988 -4.078 4.644 1.00 89.94 102 SER A C 1
ATOM 793 O O . SER A 1 102 ? -3.182 -4.827 4.100 1.00 89.94 102 SER A O 1
ATOM 795 N N . LEU A 1 103 ? -4.995 -3.523 3.962 1.00 90.62 103 LEU A N 1
ATOM 796 C CA . LEU A 1 103 ? -5.145 -3.703 2.514 1.00 90.62 103 LEU A CA 1
ATOM 797 C C . LEU A 1 103 ? -4.050 -2.968 1.729 1.00 90.62 103 LEU A C 1
ATOM 799 O O . LEU A 1 103 ? -3.548 -3.498 0.739 1.00 90.62 103 LEU A O 1
ATOM 803 N N . ALA A 1 104 ? -3.670 -1.776 2.185 1.00 90.81 104 ALA A N 1
ATOM 804 C CA . ALA A 1 104 ? -2.635 -0.940 1.585 1.00 90.81 104 ALA A CA 1
ATOM 805 C C . ALA A 1 104 ? -1.218 -1.498 1.776 1.00 90.81 104 ALA A C 1
ATOM 807 O O . ALA A 1 104 ? -0.349 -1.267 0.938 1.00 90.81 104 ALA A O 1
ATOM 808 N N . GLU A 1 105 ? -0.994 -2.260 2.847 1.00 86.56 105 GLU A N 1
ATOM 809 C CA . GLU A 1 105 ? 0.245 -3.004 3.076 1.00 86.56 105 GLU A CA 1
ATOM 810 C C . GLU A 1 105 ? 0.419 -4.139 2.055 1.00 86.56 105 GLU A C 1
ATOM 812 O O . GLU A 1 105 ? 1.514 -4.351 1.539 1.00 86.56 105 GLU A O 1
ATOM 817 N N . MET A 1 106 ? -0.666 -4.847 1.725 1.00 85.69 106 MET A N 1
ATOM 818 C CA . MET A 1 106 ? -0.625 -5.991 0.807 1.00 85.69 106 MET A CA 1
ATOM 819 C C . MET A 1 106 ? -0.652 -5.579 -0.667 1.00 85.69 106 MET A C 1
ATOM 821 O O . MET A 1 106 ? 0.011 -6.202 -1.495 1.00 85.69 106 MET A O 1
ATOM 825 N N . ASN A 1 107 ? -1.421 -4.542 -1.007 1.00 89.94 107 ASN A N 1
ATOM 826 C CA . ASN A 1 107 ? -1.701 -4.164 -2.388 1.00 89.94 107 ASN A CA 1
ATOM 827 C C . ASN A 1 107 ? -1.395 -2.684 -2.626 1.00 89.94 107 ASN A C 1
ATOM 829 O O . ASN A 1 107 ? -1.993 -1.804 -2.011 1.00 89.94 107 ASN A O 1
ATOM 833 N N . ARG A 1 108 ? -0.532 -2.395 -3.610 1.00 90.25 108 ARG A N 1
ATOM 834 C CA . ARG A 1 108 ? -0.280 -1.010 -4.053 1.00 90.25 108 ARG A CA 1
ATOM 835 C C . ARG A 1 108 ? -1.462 -0.381 -4.785 1.00 90.25 108 ARG A C 1
ATOM 837 O O . ARG A 1 108 ? -1.592 0.836 -4.788 1.00 90.25 108 ARG A O 1
ATOM 844 N N . VAL A 1 109 ? -2.301 -1.191 -5.423 1.00 93.56 109 VAL A N 1
ATOM 845 C CA . VAL A 1 109 ? -3.506 -0.733 -6.119 1.00 93.56 109 VAL A CA 1
ATOM 846 C C . VAL A 1 109 ? -4.678 -1.541 -5.590 1.00 93.56 109 VAL A C 1
ATOM 848 O O . VAL A 1 109 ? -4.704 -2.759 -5.745 1.00 93.56 109 VAL A O 1
ATOM 851 N N . ILE A 1 110 ? -5.630 -0.869 -4.949 1.00 94.00 110 ILE A N 1
ATOM 852 C CA . ILE A 1 110 ? -6.799 -1.499 -4.328 1.00 94.00 110 ILE A CA 1
ATOM 853 C C . ILE A 1 110 ? -8.041 -1.113 -5.129 1.00 94.00 110 ILE A C 1
ATOM 855 O O . ILE A 1 110 ? -8.247 0.066 -5.415 1.00 94.00 110 ILE A O 1
ATOM 859 N N . SER A 1 111 ? -8.884 -2.077 -5.495 1.00 94.62 111 SER A N 1
ATOM 860 C CA . SER A 1 111 ? -10.144 -1.776 -6.182 1.00 94.62 111 SER A CA 1
ATOM 861 C C . SER A 1 111 ? -11.184 -1.206 -5.213 1.00 94.62 111 SER A C 1
ATOM 863 O O . SER A 1 111 ? -11.229 -1.556 -4.031 1.00 94.62 111 SER A O 1
ATOM 865 N N . TYR A 1 112 ? -12.060 -0.335 -5.715 1.00 94.25 112 TYR A N 1
ATOM 866 C CA . TYR A 1 112 ? -13.152 0.220 -4.914 1.00 94.25 112 TYR A CA 1
ATOM 867 C C . TYR A 1 112 ? -14.120 -0.866 -4.468 1.00 94.25 112 TYR A C 1
ATOM 869 O O . TYR A 1 112 ? -14.611 -0.797 -3.353 1.00 94.25 112 TYR A O 1
ATOM 877 N N . ASP A 1 113 ? -14.358 -1.886 -5.289 1.00 92.31 113 ASP A N 1
ATOM 878 C CA . ASP A 1 113 ? -15.285 -2.961 -4.937 1.00 92.31 113 ASP A CA 1
ATOM 879 C C . ASP A 1 113 ? -14.764 -3.766 -3.734 1.00 92.31 113 ASP A C 1
ATOM 881 O O . ASP A 1 113 ? -15.521 -4.037 -2.803 1.00 92.31 113 ASP A O 1
ATOM 885 N N . GLN A 1 114 ? -13.452 -4.032 -3.681 1.00 92.50 114 GLN A N 1
ATOM 886 C CA . GLN A 1 114 ? -12.820 -4.665 -2.521 1.00 92.50 114 GLN A CA 1
ATOM 887 C C . GLN A 1 114 ? -12.908 -3.780 -1.270 1.00 92.50 114 GLN A C 1
ATOM 889 O O . GLN A 1 114 ? -13.168 -4.281 -0.177 1.00 92.50 114 GLN A O 1
ATOM 894 N N . LEU A 1 115 ? -12.706 -2.465 -1.407 1.00 92.25 115 LEU A N 1
ATOM 895 C CA . LEU A 1 115 ? -12.827 -1.529 -0.286 1.00 92.25 115 LEU A CA 1
ATOM 896 C C . LEU A 1 115 ? -14.273 -1.411 0.211 1.00 92.25 115 LEU A C 1
ATOM 898 O O . LEU A 1 115 ? -14.497 -1.420 1.417 1.00 92.25 115 LEU A O 1
ATOM 902 N N . LEU A 1 116 ? -15.252 -1.335 -0.691 1.00 93.00 116 LEU A N 1
ATOM 903 C CA . LEU A 1 116 ? -16.673 -1.278 -0.345 1.00 93.00 116 LEU A CA 1
ATOM 904 C C . LEU A 1 116 ? -17.105 -2.533 0.421 1.00 93.00 116 LEU A C 1
ATOM 906 O O . LEU A 1 116 ? -17.780 -2.413 1.443 1.00 93.00 116 LEU A O 1
ATOM 910 N N . GLU A 1 117 ? -16.671 -3.714 -0.026 1.00 91.94 117 GLU A N 1
ATOM 911 C CA . GLU A 1 117 ? -16.969 -4.987 0.637 1.00 91.94 117 GLU A CA 1
ATOM 912 C C . GLU A 1 117 ? -16.303 -5.083 2.018 1.00 91.94 117 GLU A C 1
ATOM 914 O O . GLU A 1 117 ? -16.971 -5.354 3.017 1.00 91.94 117 GLU A O 1
ATOM 919 N N . GLN A 1 118 ? -14.996 -4.812 2.105 1.00 90.31 118 GLN A N 1
ATOM 920 C CA . GLN A 1 118 ? -14.241 -4.951 3.357 1.00 90.31 118 GLN A CA 1
ATOM 921 C C . GLN A 1 118 ? -14.607 -3.895 4.404 1.00 90.31 118 GLN A C 1
ATOM 923 O O . GLN A 1 118 ? -14.517 -4.169 5.599 1.00 90.31 118 GLN A O 1
ATOM 928 N N . LEU A 1 119 ? -15.021 -2.696 3.985 1.00 89.56 119 LEU A N 1
ATOM 929 C CA . LEU A 1 119 ? -15.412 -1.604 4.884 1.00 89.56 119 LEU A CA 1
ATOM 930 C C . LEU A 1 119 ? -16.920 -1.545 5.136 1.00 89.56 119 LEU A C 1
ATOM 932 O O . LEU A 1 119 ? -17.355 -0.749 5.974 1.00 89.56 119 LEU A O 1
ATOM 936 N N . ASP A 1 120 ? -17.708 -2.376 4.450 1.00 90.12 120 ASP A N 1
ATOM 937 C CA . ASP A 1 120 ? -19.171 -2.367 4.498 1.00 90.12 120 ASP A CA 1
ATOM 938 C C . ASP A 1 120 ? -19.743 -0.966 4.246 1.00 90.12 120 ASP A C 1
ATOM 940 O O . ASP A 1 120 ? -20.430 -0.386 5.092 1.00 90.12 120 ASP A O 1
ATOM 944 N N . LEU A 1 121 ? -19.357 -0.378 3.115 1.00 90.06 121 LEU A N 1
ATOM 945 C CA . LEU A 1 121 ? -19.807 0.945 2.691 1.00 90.06 121 LEU A CA 1
ATOM 946 C C . LEU A 1 121 ? -20.802 0.814 1.543 1.00 90.06 121 LEU A C 1
ATOM 948 O O . LEU A 1 121 ? -20.664 -0.035 0.664 1.00 90.06 121 LEU A O 1
ATOM 952 N N . SER A 1 122 ? -21.827 1.664 1.565 1.00 87.19 122 SER A N 1
ATOM 953 C CA . SER A 1 122 ? -22.973 1.524 0.666 1.00 87.19 122 SER A CA 1
ATOM 954 C C . SER A 1 122 ? -22.721 2.122 -0.716 1.00 87.19 122 SER A C 1
ATOM 956 O O . SER A 1 122 ? -23.293 1.675 -1.711 1.00 87.19 122 SER A O 1
ATOM 958 N N . ASN A 1 123 ? -21.873 3.149 -0.790 1.00 91.06 123 ASN A N 1
ATOM 959 C CA . ASN A 1 123 ? -21.647 3.898 -2.012 1.00 91.06 123 ASN A CA 1
ATOM 960 C C . ASN A 1 123 ? -20.204 4.400 -2.141 1.00 91.06 123 ASN A C 1
ATOM 962 O O . ASN A 1 123 ? -19.467 4.541 -1.168 1.00 91.06 123 ASN A O 1
ATOM 966 N N . VAL A 1 124 ? -19.819 4.688 -3.386 1.00 90.94 124 VAL A N 1
ATOM 967 C CA . VAL A 1 124 ? -18.471 5.162 -3.736 1.00 90.94 124 VAL A CA 1
ATOM 968 C C . VAL A 1 124 ? -18.163 6.519 -3.101 1.00 90.94 124 VAL A C 1
ATOM 970 O O . VAL A 1 124 ? -17.025 6.766 -2.729 1.00 90.94 124 VAL A O 1
ATOM 973 N N . ARG A 1 125 ? -19.168 7.383 -2.927 1.00 91.25 125 ARG A N 1
ATOM 974 C CA . ARG A 1 125 ? -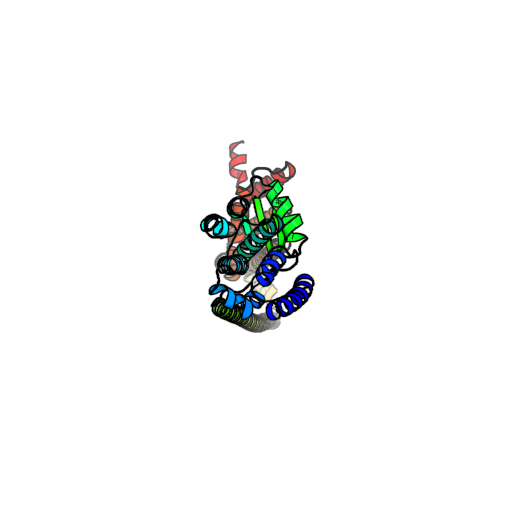18.967 8.711 -2.340 1.00 91.25 125 ARG A CA 1
ATOM 975 C C . ARG A 1 125 ? -18.588 8.623 -0.862 1.00 91.25 125 ARG A C 1
ATOM 977 O O . ARG A 1 125 ? -17.631 9.260 -0.457 1.00 91.25 125 ARG A O 1
ATOM 984 N N . GLU A 1 126 ? -19.274 7.779 -0.096 1.00 93.06 126 GLU A N 1
ATOM 985 C CA . GLU A 1 126 ? -18.922 7.453 1.290 1.00 93.06 126 GLU A CA 1
ATOM 986 C C . GLU A 1 126 ? -17.513 6.869 1.385 1.00 93.06 126 GLU A C 1
ATOM 988 O O . GLU A 1 126 ? -16.775 7.212 2.303 1.00 93.06 126 GLU A O 1
ATOM 993 N N . LEU A 1 127 ? -17.122 6.015 0.433 1.00 92.88 127 LEU A N 1
ATOM 994 C CA . LEU A 1 127 ? -15.763 5.480 0.378 1.00 92.88 127 LEU A CA 1
ATOM 995 C C . LEU A 1 127 ? -14.724 6.582 0.142 1.00 92.88 127 LEU A C 1
ATOM 997 O O . LEU A 1 127 ? -13.721 6.629 0.848 1.00 92.88 127 LEU A O 1
ATOM 1001 N N . GLU A 1 128 ? -14.942 7.455 -0.838 1.00 92.50 128 GLU A N 1
ATOM 1002 C CA . GLU A 1 128 ? -14.026 8.557 -1.141 1.00 92.50 128 GLU A CA 1
ATOM 1003 C C . GLU A 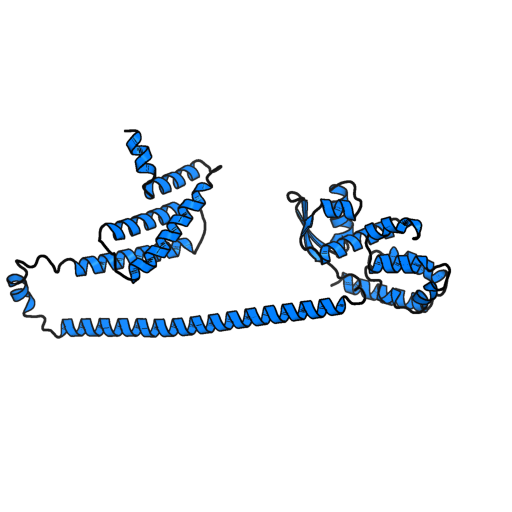1 128 ? -13.943 9.551 0.020 1.00 92.50 128 GLU A C 1
ATOM 1005 O O . GLU A 1 128 ? -12.840 9.908 0.435 1.00 92.50 128 GLU A O 1
ATOM 1010 N N . ASP A 1 129 ? -15.083 9.928 0.602 1.00 93.69 129 ASP A N 1
ATOM 1011 C CA . ASP A 1 129 ? -15.148 10.807 1.770 1.00 93.69 129 ASP A CA 1
ATOM 1012 C C . ASP A 1 129 ? -14.404 10.186 2.964 1.00 93.69 129 ASP A C 1
ATOM 1014 O O . ASP A 1 129 ? -13.652 10.888 3.640 1.00 93.69 129 ASP A O 1
ATOM 1018 N N . PHE A 1 130 ? -14.537 8.875 3.189 1.00 93.12 130 PHE A N 1
ATOM 1019 C CA . PHE A 1 130 ? -13.809 8.148 4.234 1.00 93.12 130 PHE A CA 1
ATOM 1020 C C . PHE A 1 130 ? -12.298 8.091 3.960 1.00 93.12 130 PHE A C 1
ATOM 1022 O O . PHE A 1 130 ? -11.477 8.354 4.841 1.00 93.12 130 PHE A O 1
ATOM 1029 N N . LEU A 1 131 ? -11.889 7.781 2.728 1.00 92.44 131 LEU A N 1
ATOM 1030 C CA . LEU A 1 131 ? -10.470 7.742 2.365 1.00 92.44 131 LEU A CA 1
ATOM 1031 C C . LEU A 1 131 ? -9.825 9.121 2.507 1.00 92.44 131 LEU A C 1
ATOM 1033 O O . LEU A 1 131 ? -8.707 9.222 3.007 1.00 92.44 131 LEU A O 1
ATOM 1037 N N . ILE A 1 132 ? -10.520 10.185 2.115 1.00 92.69 132 ILE A N 1
ATOM 1038 C CA . ILE A 1 132 ? -10.004 11.549 2.206 1.00 92.69 132 ILE A CA 1
ATOM 1039 C C . ILE A 1 132 ? -9.984 12.004 3.670 1.00 92.69 132 ILE A C 1
ATOM 1041 O O . ILE A 1 132 ? -8.905 12.251 4.215 1.00 92.69 132 ILE A O 1
ATOM 1045 N N . ASN A 1 133 ? -11.149 12.087 4.318 1.00 90.88 133 ASN A N 1
ATOM 1046 C CA . ASN A 1 133 ? -11.315 12.701 5.641 1.00 90.88 133 ASN A CA 1
ATOM 1047 C C . ASN A 1 133 ? -10.723 11.853 6.762 1.00 90.88 133 ASN A C 1
ATOM 1049 O O . ASN A 1 133 ? -10.016 12.376 7.622 1.00 90.88 133 ASN A O 1
ATOM 1053 N N . ASP A 1 134 ? -10.970 10.546 6.735 1.00 90.44 134 ASP A N 1
ATOM 1054 C CA . ASP A 1 134 ? -10.587 9.672 7.836 1.00 90.44 134 ASP A CA 1
ATOM 1055 C C . ASP A 1 134 ? -9.206 9.045 7.620 1.00 90.44 134 ASP A C 1
ATOM 1057 O O . ASP A 1 134 ? -8.516 8.782 8.600 1.00 90.44 134 ASP A O 1
ATOM 1061 N N . CYS A 1 135 ? -8.748 8.830 6.379 1.00 90.62 135 CYS A N 1
ATOM 1062 C CA . CYS A 1 135 ? -7.443 8.196 6.131 1.00 90.62 135 CYS A CA 1
ATOM 1063 C C . CYS A 1 135 ? -6.338 9.187 5.714 1.00 90.62 135 CYS A C 1
ATOM 1065 O O . CYS A 1 135 ? -5.268 9.228 6.330 1.00 90.62 135 CYS A O 1
ATOM 1067 N N . MET A 1 136 ? -6.562 10.002 4.681 1.00 90.50 136 MET A N 1
ATOM 1068 C CA . MET A 1 136 ? -5.526 10.895 4.143 1.00 90.50 136 MET A CA 1
ATOM 1069 C C . MET A 1 136 ? -5.254 12.089 5.056 1.00 90.50 136 MET A C 1
ATOM 1071 O O . MET A 1 136 ? -4.091 12.391 5.329 1.00 90.50 136 MET A O 1
ATOM 1075 N N . TYR A 1 137 ? -6.298 12.739 5.579 1.00 88.19 137 TYR A N 1
ATOM 1076 C CA . TYR A 1 137 ? -6.142 13.856 6.520 1.00 88.19 137 TYR A CA 1
ATOM 1077 C C . TYR A 1 137 ? -5.547 13.419 7.863 1.00 88.19 137 TYR A C 1
ATOM 1079 O O . TYR A 1 137 ? -4.762 14.162 8.452 1.00 88.19 137 TYR A O 1
ATOM 1087 N N . ALA A 1 138 ? -5.847 12.198 8.315 1.00 85.62 138 ALA A N 1
ATOM 1088 C CA . ALA A 1 138 ? -5.186 11.598 9.475 1.00 85.62 138 ALA A CA 1
ATOM 1089 C C . ALA A 1 138 ? -3.696 11.288 9.216 1.00 85.62 138 ALA A C 1
ATOM 1091 O O . ALA A 1 138 ? -2.933 11.059 10.153 1.00 85.62 138 ALA A O 1
ATOM 1092 N N . GLY A 1 139 ? -3.267 11.295 7.949 1.00 87.31 139 GLY A N 1
ATOM 1093 C CA . GLY A 1 139 ? -1.890 11.039 7.539 1.00 87.31 139 GLY A CA 1
ATOM 1094 C C . GLY A 1 139 ? -1.486 9.568 7.610 1.00 87.31 139 GLY A C 1
ATOM 1095 O O . GLY A 1 139 ? -0.293 9.275 7.541 1.00 87.31 139 GLY A O 1
ATOM 1096 N N . ILE A 1 140 ? -2.455 8.654 7.737 1.00 88.56 140 ILE A N 1
ATOM 1097 C CA . ILE A 1 140 ? -2.196 7.211 7.795 1.00 88.56 140 ILE A CA 1
ATOM 1098 C C . ILE A 1 140 ? -1.926 6.623 6.412 1.00 88.56 140 ILE A C 1
ATOM 1100 O O . ILE A 1 140 ? -1.116 5.712 6.281 1.00 88.56 140 ILE A O 1
ATOM 1104 N N . VAL A 1 141 ? -2.555 7.160 5.366 1.00 91.06 141 VAL A N 1
ATOM 1105 C CA . VAL A 1 141 ? -2.351 6.714 3.986 1.00 91.06 141 VAL A CA 1
ATOM 1106 C C . VAL A 1 141 ? -2.175 7.928 3.083 1.00 91.06 141 VAL A C 1
ATOM 1108 O O . VAL A 1 141 ? -2.833 8.950 3.263 1.00 91.06 141 VAL A O 1
ATOM 1111 N N . LYS A 1 142 ? -1.298 7.823 2.086 1.00 91.12 142 LYS A N 1
ATOM 1112 C CA . LYS A 1 142 ? -1.208 8.772 0.972 1.00 91.12 142 LYS A CA 1
ATOM 1113 C C . LYS A 1 142 ? -1.305 8.008 -0.334 1.00 91.12 142 LYS A C 1
ATOM 1115 O O . LYS A 1 142 ? -0.700 6.949 -0.492 1.00 91.12 142 LYS A O 1
ATOM 1120 N N . GLY A 1 143 ? -2.049 8.558 -1.277 1.00 92.31 143 GLY A N 1
ATOM 1121 C CA . GLY A 1 143 ? -2.291 7.904 -2.548 1.00 92.31 143 GLY A CA 1
ATOM 1122 C C . GLY A 1 143 ? -3.113 8.763 -3.490 1.00 92.31 143 GLY A C 1
ATOM 1123 O O . GLY A 1 143 ? -3.472 9.894 -3.158 1.00 92.31 143 GLY A O 1
ATOM 1124 N N . LYS A 1 144 ? -3.407 8.213 -4.664 1.00 92.12 144 LYS A N 1
ATOM 1125 C CA . LYS A 1 144 ? -4.271 8.833 -5.669 1.00 92.12 144 LYS A CA 1
ATOM 1126 C C . LYS A 1 144 ? -5.538 8.009 -5.847 1.00 92.12 144 LYS A C 1
ATOM 1128 O O . LYS A 1 144 ? -5.488 6.785 -5.917 1.00 92.12 144 LYS A O 1
ATOM 1133 N N . LEU A 1 145 ? -6.668 8.700 -5.917 1.00 93.38 145 LEU A N 1
ATOM 1134 C CA . LEU A 1 145 ? -7.964 8.113 -6.234 1.00 93.38 145 LEU A CA 1
ATOM 1135 C C . LEU A 1 145 ? -8.169 8.207 -7.748 1.00 93.38 145 LEU A C 1
ATOM 1137 O O . LEU A 1 145 ? -8.170 9.306 -8.299 1.00 93.38 145 LEU A O 1
ATOM 1141 N N . ASP A 1 146 ? -8.313 7.064 -8.414 1.00 91.06 146 ASP A N 1
ATOM 1142 C CA . ASP A 1 146 ? -8.669 6.992 -9.829 1.00 91.06 146 ASP A CA 1
ATOM 1143 C C . ASP A 1 146 ? -10.147 6.609 -9.958 1.00 91.06 146 ASP A C 1
ATOM 1145 O O . ASP A 1 146 ? -10.531 5.440 -9.847 1.00 91.06 146 ASP A O 1
ATOM 1149 N N . HIS A 1 147 ? -10.980 7.619 -10.205 1.00 87.75 147 HIS A N 1
ATOM 1150 C CA . HIS A 1 147 ? -12.422 7.444 -10.365 1.00 87.75 147 HIS A CA 1
ATOM 1151 C C . HIS A 1 147 ? -12.789 6.650 -11.631 1.00 87.75 147 HIS A C 1
ATOM 1153 O O . HIS A 1 147 ? -13.817 5.972 -11.643 1.00 87.75 147 HIS A O 1
ATOM 1159 N N . LEU A 1 148 ? -11.974 6.712 -12.695 1.00 88.25 148 LEU A N 1
ATOM 1160 C CA . LEU A 1 148 ? -12.251 6.015 -13.958 1.00 88.25 148 LEU A CA 1
ATOM 1161 C C . LEU A 1 148 ? -11.964 4.522 -13.827 1.00 88.25 148 LEU A C 1
ATOM 1163 O O . LEU A 1 148 ? -12.770 3.694 -14.251 1.00 88.25 148 LEU A O 1
ATOM 1167 N N . ARG A 1 149 ? -10.830 4.175 -13.212 1.00 88.25 149 ARG A N 1
ATOM 1168 C CA . ARG A 1 149 ? -10.441 2.777 -12.973 1.00 88.25 149 ARG A CA 1
ATOM 1169 C C . ARG A 1 149 ? -11.087 2.185 -11.723 1.00 88.25 149 ARG A C 1
ATOM 1171 O O . ARG A 1 149 ? -10.954 0.985 -11.501 1.00 88.25 149 ARG A O 1
ATOM 1178 N N . ARG A 1 150 ? -11.805 3.003 -10.938 1.00 92.06 150 ARG A N 1
ATOM 1179 C CA . ARG A 1 150 ? -12.395 2.634 -9.640 1.00 92.06 150 ARG A CA 1
ATOM 1180 C C . ARG A 1 150 ? -11.346 1.980 -8.744 1.00 92.06 150 ARG A C 1
ATOM 1182 O O . ARG A 1 150 ? -11.560 0.900 -8.189 1.00 92.06 150 ARG A O 1
ATOM 1189 N N . SER A 1 151 ? -10.183 2.617 -8.654 1.00 93.69 151 SER A N 1
ATOM 1190 C CA . SER A 1 151 ? -9.039 2.095 -7.916 1.00 93.69 151 SER A CA 1
ATOM 1191 C C . SER A 1 151 ? -8.359 3.172 -7.092 1.00 93.69 151 SER A C 1
ATOM 1193 O O . SER A 1 151 ? -8.314 4.346 -7.457 1.00 93.69 151 SER A O 1
ATOM 1195 N N . PHE A 1 152 ? -7.802 2.753 -5.968 1.00 93.81 152 PHE A N 1
ATOM 1196 C CA . PHE A 1 152 ? -6.990 3.571 -5.095 1.00 93.81 152 PHE A CA 1
ATOM 1197 C C . PHE A 1 152 ? -5.528 3.135 -5.201 1.00 93.81 152 PHE A C 1
ATOM 1199 O O . PHE A 1 152 ? -5.185 1.999 -4.872 1.00 93.81 152 PHE A O 1
ATOM 1206 N N . GLU A 1 153 ? -4.676 4.038 -5.679 1.00 94.19 153 GLU A N 1
ATOM 1207 C CA . GLU A 1 153 ? -3.236 3.823 -5.796 1.00 94.19 153 GLU A CA 1
ATOM 1208 C C . GLU A 1 153 ? -2.530 4.323 -4.537 1.00 94.19 153 GLU A C 1
ATOM 1210 O O . GLU A 1 153 ? -2.423 5.529 -4.294 1.00 94.19 153 GLU A O 1
ATOM 1215 N N . VAL A 1 154 ? -2.030 3.388 -3.738 1.00 94.19 154 VAL A N 1
ATOM 1216 C CA . VAL A 1 154 ? -1.316 3.643 -2.491 1.00 94.19 154 VAL A CA 1
ATOM 1217 C C . VAL A 1 154 ? 0.126 4.032 -2.806 1.00 94.19 154 VAL A C 1
ATOM 1219 O O . VAL A 1 154 ? 0.890 3.257 -3.378 1.00 94.19 154 VAL A O 1
ATOM 1222 N N . GLN A 1 155 ? 0.523 5.232 -2.390 1.00 91.69 155 GLN A N 1
ATOM 1223 C CA . GLN A 1 155 ? 1.916 5.691 -2.442 1.00 91.69 155 GLN A CA 1
ATOM 1224 C C . GLN A 1 155 ? 2.631 5.476 -1.112 1.00 91.69 155 GLN A C 1
ATOM 1226 O O . GLN A 1 155 ? 3.831 5.220 -1.073 1.00 91.69 155 GLN A O 1
ATOM 1231 N N . PHE A 1 156 ? 1.890 5.610 -0.018 1.00 90.06 156 PHE A N 1
ATOM 1232 C CA . PHE A 1 156 ? 2.392 5.435 1.329 1.00 90.06 156 PHE A CA 1
ATOM 1233 C C . PHE A 1 156 ? 1.271 4.915 2.220 1.00 90.06 156 PHE A C 1
ATOM 1235 O O . PHE A 1 156 ? 0.150 5.418 2.163 1.00 90.06 156 PHE A O 1
ATOM 1242 N N . ALA A 1 157 ? 1.599 3.961 3.079 1.00 89.56 157 ALA A N 1
ATOM 1243 C CA . ALA A 1 157 ? 0.752 3.505 4.164 1.00 89.56 157 ALA A CA 1
ATOM 1244 C C . ALA A 1 157 ? 1.599 3.463 5.436 1.00 89.56 157 ALA A C 1
ATOM 1246 O O . ALA A 1 157 ? 2.749 3.020 5.407 1.00 89.56 157 ALA A O 1
ATOM 1247 N N . ALA A 1 158 ? 1.047 3.961 6.537 1.00 85.88 158 ALA A N 1
ATOM 1248 C CA . ALA A 1 158 ? 1.670 3.860 7.843 1.00 85.88 158 ALA A CA 1
ATOM 1249 C C . ALA A 1 158 ? 1.755 2.389 8.275 1.00 85.88 158 ALA A C 1
ATOM 1251 O O . ALA A 1 158 ? 0.862 1.590 7.994 1.00 85.88 158 ALA A O 1
ATOM 1252 N N . GLY A 1 159 ? 2.831 2.036 8.977 1.00 79.69 159 GLY A N 1
ATOM 1253 C CA . GLY A 1 159 ? 2.967 0.706 9.558 1.00 79.69 159 GLY A CA 1
ATOM 1254 C C . GLY A 1 159 ? 1.932 0.482 10.660 1.00 79.69 159 GLY A C 1
ATOM 1255 O O . GLY A 1 159 ? 1.723 1.349 11.511 1.00 79.69 159 GLY A O 1
ATOM 1256 N N . ARG A 1 160 ? 1.290 -0.687 10.639 1.00 82.31 160 ARG A N 1
ATOM 1257 C CA . ARG A 1 160 ? 0.445 -1.178 11.735 1.00 82.31 160 ARG A CA 1
ATOM 1258 C C . ARG A 1 160 ? 1.277 -2.002 12.725 1.00 82.31 160 ARG A C 1
ATOM 1260 O O . ARG A 1 160 ? 2.492 -2.110 12.585 1.00 82.31 160 ARG A O 1
ATOM 1267 N N . ASP A 1 161 ? 0.622 -2.613 13.712 1.00 79.00 161 ASP A N 1
ATOM 1268 C CA . ASP A 1 161 ? 1.263 -3.566 14.616 1.00 79.00 161 ASP A CA 1
ATOM 1269 C C . ASP A 1 161 ? 1.708 -4.843 13.896 1.00 79.00 161 ASP A C 1
ATOM 1271 O O . ASP A 1 161 ? 0.923 -5.512 13.217 1.00 79.00 161 ASP A O 1
ATOM 1275 N N . LEU A 1 162 ? 2.954 -5.238 14.149 1.00 70.38 162 LEU A N 1
ATOM 1276 C CA . LEU A 1 162 ? 3.501 -6.504 13.679 1.00 70.38 162 LEU A CA 1
ATOM 1277 C C . LEU A 1 162 ? 2.877 -7.671 14.446 1.00 70.38 162 LEU A C 1
ATOM 1279 O O . LEU A 1 162 ? 2.888 -7.709 15.679 1.00 70.38 162 LEU A O 1
ATOM 1283 N N . ARG A 1 163 ? 2.381 -8.673 13.720 1.00 71.31 163 ARG A N 1
ATOM 1284 C CA . ARG A 1 163 ? 1.994 -9.956 14.313 1.00 71.31 163 ARG A CA 1
ATOM 1285 C C . ARG A 1 163 ? 3.247 -10.704 14.782 1.00 71.31 163 ARG A C 1
ATOM 1287 O O . ARG A 1 163 ? 4.278 -10.666 14.099 1.00 71.31 163 ARG A O 1
ATOM 1294 N N . PRO A 1 164 ? 3.162 -11.463 15.888 1.00 67.19 164 PRO A N 1
ATOM 1295 C CA . PRO A 1 164 ? 4.236 -12.364 16.293 1.00 67.19 164 PRO A CA 1
ATOM 1296 C C . PRO A 1 164 ? 4.624 -13.295 15.130 1.00 67.19 164 PRO A C 1
ATOM 1298 O O . PRO A 1 164 ? 3.784 -14.031 14.619 1.00 67.19 164 PRO A O 1
ATOM 1301 N N . GLY A 1 165 ? 5.881 -13.226 14.677 1.00 69.81 165 GLY A N 1
ATOM 1302 C CA . GLY A 1 165 ? 6.407 -14.009 13.547 1.00 69.81 165 GLY A CA 1
ATOM 1303 C C . GLY A 1 165 ? 6.552 -13.259 12.213 1.00 69.81 165 GLY A C 1
ATOM 1304 O O . GLY A 1 165 ? 7.339 -13.693 11.377 1.00 69.81 165 GLY A O 1
ATOM 1305 N N . GLN A 1 166 ? 5.905 -12.102 12.018 1.00 77.38 166 GLN A N 1
ATOM 1306 C CA . GLN A 1 166 ? 6.079 -11.302 10.788 1.00 77.38 166 GLN A CA 1
ATOM 1307 C C . GLN A 1 166 ? 7.467 -10.661 10.668 1.00 77.38 166 GLN A C 1
ATOM 1309 O O . GLN A 1 166 ? 7.921 -10.388 9.560 1.00 77.38 166 GLN A O 1
ATOM 1314 N N . LEU A 1 167 ? 8.169 -10.472 11.790 1.00 83.81 167 LEU A N 1
ATOM 1315 C CA . LEU A 1 167 ? 9.520 -9.912 11.799 1.00 83.81 167 LEU A CA 1
ATOM 1316 C C . LEU A 1 167 ? 10.504 -10.750 10.968 1.00 83.81 167 LEU A C 1
ATOM 1318 O O . LEU A 1 167 ? 11.332 -10.187 10.263 1.00 83.81 167 LEU A O 1
ATOM 1322 N N . GLY A 1 168 ? 10.384 -12.082 11.005 1.00 86.44 168 GLY A N 1
ATOM 1323 C CA . GLY A 1 168 ? 11.234 -12.966 10.203 1.00 86.44 168 GLY A CA 1
ATOM 1324 C C . GLY A 1 168 ? 11.020 -12.769 8.701 1.00 86.44 168 GLY A C 1
ATOM 1325 O O . GLY A 1 168 ? 11.986 -12.656 7.954 1.00 86.44 168 GLY A O 1
ATOM 1326 N N . ASN A 1 169 ? 9.761 -12.634 8.272 1.00 86.12 169 ASN A N 1
ATOM 1327 C CA . ASN A 1 169 ? 9.429 -12.370 6.871 1.00 86.12 169 ASN A CA 1
ATOM 1328 C C . ASN A 1 169 ? 9.948 -11.000 6.411 1.00 86.12 169 ASN A C 1
ATOM 1330 O O . ASN A 1 169 ? 10.418 -10.876 5.284 1.00 86.12 169 ASN A O 1
ATOM 1334 N N . LEU A 1 170 ? 9.885 -9.979 7.275 1.00 86.44 170 LEU A N 1
ATOM 1335 C CA . LEU A 1 170 ? 10.430 -8.651 6.975 1.00 86.44 170 LEU A CA 1
ATOM 1336 C C . LEU A 1 170 ? 11.945 -8.687 6.786 1.00 86.44 170 LEU A C 1
ATOM 1338 O O . LEU A 1 170 ? 12.440 -8.107 5.826 1.00 86.44 170 LEU A O 1
ATOM 1342 N N . ILE A 1 171 ? 12.663 -9.391 7.667 1.00 90.31 171 ILE A N 1
ATOM 1343 C CA . ILE A 1 171 ? 14.114 -9.578 7.540 1.00 90.31 171 ILE A CA 1
ATOM 1344 C C . ILE A 1 171 ? 14.428 -10.267 6.210 1.00 90.31 171 ILE A C 1
ATOM 1346 O O . ILE A 1 171 ? 15.200 -9.727 5.428 1.00 90.31 171 ILE A O 1
ATOM 1350 N N . GLN A 1 172 ? 13.747 -11.376 5.903 1.00 92.62 172 GLN A N 1
ATOM 1351 C CA . GLN A 1 172 ? 13.961 -12.093 4.645 1.00 92.62 172 GLN A CA 1
ATOM 1352 C C . GLN A 1 172 ? 13.686 -11.216 3.418 1.00 92.62 172 GLN A C 1
ATOM 1354 O O . GLN A 1 172 ? 14.462 -11.215 2.474 1.00 92.62 172 GLN A O 1
ATOM 1359 N N . THR A 1 173 ? 12.608 -10.428 3.435 1.00 90.69 173 THR A N 1
ATOM 1360 C CA . THR A 1 173 ? 12.264 -9.545 2.308 1.00 90.69 173 THR A CA 1
ATOM 1361 C C . THR A 1 173 ? 13.321 -8.454 2.105 1.00 90.69 173 THR A C 1
ATOM 1363 O O . THR A 1 173 ? 13.610 -8.072 0.971 1.00 90.69 173 THR A O 1
ATOM 1366 N N . LEU A 1 174 ? 13.902 -7.936 3.193 1.00 93.62 174 LEU A N 1
ATOM 1367 C CA . LEU A 1 174 ? 14.998 -6.969 3.125 1.00 93.62 174 LEU A CA 1
ATOM 1368 C C . LEU A 1 174 ? 16.289 -7.608 2.610 1.00 93.62 174 LEU A C 1
ATOM 1370 O O . LEU A 1 174 ? 16.973 -6.978 1.806 1.00 93.62 174 LEU A O 1
ATOM 1374 N N . ASP A 1 175 ? 16.589 -8.839 3.020 1.00 95.56 175 ASP A N 1
ATOM 1375 C CA . ASP A 1 175 ? 17.737 -9.599 2.517 1.00 95.56 175 ASP A CA 1
ATOM 1376 C C . ASP A 1 175 ? 17.582 -9.893 1.015 1.00 95.56 175 ASP A C 1
ATOM 1378 O O . ASP A 1 175 ? 18.478 -9.584 0.232 1.00 95.56 175 ASP A O 1
ATOM 1382 N N . ASP A 1 176 ? 16.407 -10.353 0.577 1.00 96.25 176 ASP A N 1
ATOM 1383 C CA . ASP A 1 176 ? 16.105 -10.586 -0.842 1.00 96.25 176 ASP A CA 1
ATOM 1384 C C . ASP A 1 176 ? 16.232 -9.289 -1.666 1.00 96.25 176 ASP A C 1
ATOM 1386 O O . ASP A 1 176 ? 16.718 -9.288 -2.805 1.00 96.25 176 ASP A O 1
ATOM 1390 N N . TRP A 1 177 ? 15.808 -8.153 -1.102 1.00 95.94 177 TRP A N 1
ATOM 1391 C CA . TRP A 1 177 ? 15.943 -6.850 -1.753 1.00 95.94 177 TRP A CA 1
ATOM 1392 C C . TRP A 1 177 ? 17.401 -6.383 -1.821 1.00 95.94 177 TRP A C 1
ATOM 1394 O O . TRP A 1 177 ? 17.823 -5.838 -2.849 1.00 95.94 177 TRP A O 1
ATOM 1404 N N . LEU A 1 178 ? 18.186 -6.625 -0.769 1.00 96.00 178 LEU A N 1
ATOM 1405 C CA . LEU A 1 178 ? 19.621 -6.351 -0.743 1.00 96.00 178 LEU A CA 1
ATOM 1406 C C . LEU A 1 178 ? 20.342 -7.172 -1.817 1.00 96.00 178 LEU A C 1
ATOM 1408 O O . LEU A 1 178 ? 21.097 -6.609 -2.611 1.00 96.00 178 LEU A O 1
ATOM 1412 N N . ASP A 1 179 ? 20.047 -8.466 -1.904 1.00 96.75 179 ASP A N 1
ATOM 1413 C CA . ASP A 1 179 ? 20.609 -9.363 -2.914 1.00 96.75 179 ASP A CA 1
ATOM 1414 C C . ASP A 1 179 ? 20.222 -8.931 -4.328 1.00 96.75 179 ASP A C 1
ATOM 1416 O O . ASP A 1 179 ? 21.070 -8.855 -5.219 1.00 96.75 179 ASP A O 1
ATOM 1420 N N . THR A 1 180 ? 18.959 -8.558 -4.542 1.00 96.75 180 THR A N 1
ATOM 1421 C CA . THR A 1 180 ? 18.490 -8.036 -5.835 1.00 96.75 180 THR A CA 1
ATOM 1422 C C . THR A 1 180 ? 19.238 -6.759 -6.227 1.00 96.75 180 THR A C 1
ATOM 1424 O O . THR A 1 180 ? 19.656 -6.609 -7.378 1.00 96.75 180 THR A O 1
ATOM 1427 N N . THR A 1 181 ? 19.450 -5.850 -5.274 1.00 97.19 181 THR A N 1
ATOM 1428 C CA . THR A 1 181 ? 20.172 -4.589 -5.500 1.00 97.19 181 THR A CA 1
ATOM 1429 C C . THR A 1 181 ? 21.646 -4.848 -5.811 1.00 97.19 181 THR A C 1
ATOM 1431 O O . THR A 1 181 ? 22.182 -4.274 -6.760 1.00 97.19 181 THR A O 1
ATOM 1434 N N . ASN A 1 182 ? 22.288 -5.757 -5.076 1.00 96.69 182 ASN A N 1
ATOM 1435 C CA . ASN A 1 182 ? 23.671 -6.163 -5.323 1.00 96.69 182 ASN A CA 1
ATOM 1436 C C . ASN A 1 182 ? 23.830 -6.808 -6.705 1.00 96.69 182 ASN A C 1
ATOM 1438 O O . ASN A 1 182 ? 24.741 -6.454 -7.447 1.00 96.69 182 ASN A O 1
ATOM 1442 N N . ASN A 1 183 ? 22.912 -7.692 -7.097 1.00 96.62 183 ASN A N 1
ATOM 1443 C CA . ASN A 1 183 ? 22.928 -8.328 -8.416 1.00 96.62 183 ASN A CA 1
ATOM 1444 C C . ASN A 1 183 ? 22.736 -7.315 -9.554 1.00 96.62 183 ASN A C 1
ATOM 1446 O O . ASN A 1 183 ? 23.427 -7.385 -10.574 1.00 96.62 183 ASN A O 1
ATOM 1450 N N . ALA A 1 184 ? 21.833 -6.346 -9.384 1.00 96.06 184 ALA A N 1
ATOM 1451 C CA . ALA A 1 184 ? 21.653 -5.265 -10.349 1.00 96.06 184 ALA A CA 1
ATOM 1452 C C . ALA A 1 184 ? 22.924 -4.410 -10.477 1.00 96.06 184 ALA A C 1
ATOM 1454 O O . ALA A 1 184 ? 23.339 -4.095 -11.592 1.00 96.06 184 ALA A O 1
ATOM 1455 N N . LEU A 1 185 ? 23.573 -4.090 -9.355 1.00 96.38 185 LEU A N 1
ATOM 1456 C CA . LEU A 1 185 ? 24.829 -3.342 -9.330 1.00 96.38 185 LEU A CA 1
ATOM 1457 C C . LEU A 1 185 ? 25.951 -4.103 -10.045 1.00 96.38 185 LEU A C 1
ATOM 1459 O O . LEU A 1 185 ? 26.587 -3.535 -10.929 1.00 96.38 185 LEU A O 1
ATOM 1463 N N . LEU A 1 186 ? 26.132 -5.394 -9.751 1.00 95.56 186 LEU A N 1
ATOM 1464 C CA . LEU A 1 186 ? 27.112 -6.245 -10.437 1.00 95.56 186 LEU A CA 1
ATOM 1465 C C . LEU A 1 186 ? 26.862 -6.289 -11.948 1.00 95.56 186 LEU A C 1
ATOM 1467 O O . LEU A 1 186 ? 27.788 -6.121 -12.738 1.00 95.56 186 LEU A O 1
ATOM 1471 N N . THR A 1 187 ? 25.600 -6.427 -12.361 1.00 95.50 187 THR A N 1
ATOM 1472 C CA . THR A 1 187 ? 25.223 -6.424 -13.784 1.00 95.50 187 THR A CA 1
ATOM 1473 C C . THR A 1 187 ? 25.571 -5.091 -14.456 1.00 95.50 187 THR A C 1
ATOM 1475 O O . THR A 1 187 ? 26.037 -5.065 -15.597 1.00 95.50 187 THR A O 1
ATOM 1478 N N . ILE A 1 188 ? 25.357 -3.966 -13.768 1.00 94.19 188 ILE A N 1
ATOM 1479 C CA . ILE A 1 188 ? 25.726 -2.637 -14.273 1.00 94.19 188 ILE A CA 1
ATOM 1480 C C . ILE A 1 188 ? 27.250 -2.519 -14.393 1.00 94.19 188 ILE A C 1
ATOM 1482 O O . ILE A 1 188 ? 27.738 -2.087 -15.436 1.00 94.19 188 ILE A O 1
ATOM 1486 N N . GLU A 1 189 ? 28.006 -2.947 -13.382 1.00 94.31 189 GLU A N 1
ATOM 1487 C CA . GLU A 1 189 ? 29.474 -2.937 -13.413 1.00 94.31 189 GLU A CA 1
ATOM 1488 C C . GLU A 1 189 ? 30.043 -3.797 -14.551 1.00 94.31 189 GLU A C 1
ATOM 1490 O O . GLU A 1 189 ? 30.989 -3.391 -15.231 1.00 94.31 189 GLU A O 1
ATOM 1495 N N . GLU A 1 190 ? 29.462 -4.969 -14.804 1.00 93.19 190 GLU A N 1
ATOM 1496 C CA . GLU A 1 190 ? 29.833 -5.825 -15.933 1.00 93.19 190 GLU A CA 1
ATOM 1497 C C . GLU A 1 190 ? 29.553 -5.152 -17.278 1.00 93.19 190 GLU A C 1
ATOM 1499 O O . GLU A 1 190 ? 30.405 -5.184 -18.172 1.00 93.19 190 GLU A O 1
ATOM 1504 N N . LYS A 1 191 ? 28.397 -4.492 -17.422 1.00 88.88 191 LYS A N 1
ATOM 1505 C CA . LYS A 1 191 ? 28.066 -3.745 -18.642 1.00 88.88 191 LYS A CA 1
ATOM 1506 C C . LYS A 1 191 ? 28.991 -2.554 -18.870 1.00 88.88 191 LYS A C 1
ATOM 1508 O O . LYS A 1 191 ? 29.346 -2.307 -20.020 1.00 88.88 191 LYS A O 1
ATOM 1513 N N . ILE A 1 192 ? 29.417 -1.864 -17.811 1.00 92.19 192 ILE A N 1
ATOM 1514 C CA . ILE A 1 192 ? 30.419 -0.792 -17.900 1.00 92.19 192 ILE A CA 1
ATOM 1515 C C . ILE A 1 192 ? 31.742 -1.363 -18.423 1.00 92.19 192 ILE A C 1
ATOM 1517 O O . ILE A 1 192 ? 32.237 -0.902 -19.447 1.00 92.19 192 ILE A O 1
ATOM 1521 N N . LYS A 1 193 ? 32.260 -2.438 -17.813 1.00 92.62 193 LYS A N 1
ATOM 1522 C CA . LYS A 1 193 ? 33.511 -3.083 -18.265 1.00 92.62 193 LYS A CA 1
ATOM 1523 C C . LYS A 1 193 ? 33.430 -3.576 -19.709 1.00 92.62 193 LYS A C 1
ATOM 1525 O O . LYS A 1 193 ? 34.401 -3.479 -20.459 1.00 92.62 193 LYS A O 1
ATOM 1530 N N . TRP A 1 194 ? 32.287 -4.132 -20.106 1.00 90.06 194 TRP A N 1
ATOM 1531 C CA . TRP A 1 194 ? 32.056 -4.555 -21.484 1.00 90.06 194 TRP A CA 1
ATOM 1532 C C . TRP A 1 194 ? 32.065 -3.365 -22.452 1.00 90.06 194 TRP A C 1
ATOM 1534 O O . TRP A 1 194 ? 32.700 -3.451 -23.504 1.00 90.06 194 TRP A O 1
ATOM 1544 N N . ALA A 1 195 ? 31.411 -2.258 -22.091 1.00 85.25 195 ALA A N 1
ATOM 1545 C CA . ALA A 1 195 ? 31.381 -1.041 -22.896 1.00 85.25 195 ALA A CA 1
ATOM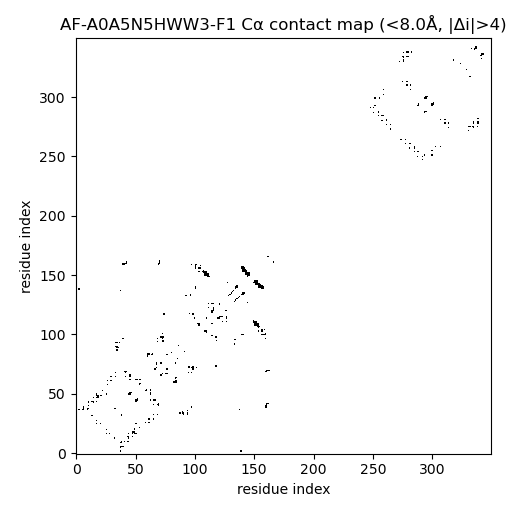 1546 C C . ALA A 1 195 ? 32.778 -0.419 -23.040 1.00 85.25 195 ALA A C 1
ATOM 1548 O O . ALA A 1 195 ? 33.169 -0.079 -24.157 1.00 85.25 195 ALA A O 1
ATOM 1549 N N . ASP A 1 196 ? 33.559 -0.359 -21.958 1.00 89.25 196 ASP A N 1
ATOM 1550 C CA . ASP A 1 196 ? 34.943 0.130 -21.975 1.00 89.25 196 ASP A CA 1
ATOM 1551 C C . ASP A 1 196 ? 35.814 -0.717 -22.907 1.00 89.25 196 ASP A C 1
ATOM 1553 O O . ASP A 1 196 ? 36.455 -0.194 -23.821 1.00 89.25 196 ASP A O 1
ATOM 1557 N N . LYS A 1 197 ? 35.763 -2.049 -22.760 1.00 87.94 197 LYS A N 1
ATOM 1558 C CA . LYS A 1 197 ? 36.509 -2.974 -23.624 1.00 87.94 197 LYS A CA 1
ATOM 1559 C C . LYS A 1 197 ? 36.107 -2.837 -25.092 1.00 87.94 197 LYS A C 1
ATOM 1561 O O . LYS A 1 197 ? 36.959 -2.907 -25.977 1.00 87.94 197 LYS A O 1
ATOM 1566 N N . LYS A 1 198 ? 34.814 -2.660 -25.371 1.00 81.06 198 LYS A N 1
ATOM 1567 C CA . LYS A 1 198 ? 34.320 -2.458 -26.737 1.00 81.06 198 LYS A CA 1
ATOM 1568 C C . LYS A 1 198 ? 34.810 -1.128 -27.313 1.00 81.06 198 LYS A C 1
ATOM 1570 O O . LYS A 1 198 ? 35.274 -1.107 -28.446 1.00 81.06 198 LYS A O 1
ATOM 1575 N N . CYS A 1 199 ? 34.801 -0.058 -26.520 1.00 86.50 199 CYS A N 1
ATOM 1576 C CA . CYS A 1 199 ? 35.338 1.246 -26.908 1.00 86.50 199 CYS A CA 1
ATOM 1577 C C . CYS A 1 199 ? 36.841 1.176 -27.233 1.00 86.50 199 CYS A C 1
ATOM 1579 O O . CYS A 1 199 ? 37.281 1.718 -28.248 1.00 86.50 199 CYS A O 1
ATOM 1581 N N . GLU A 1 200 ? 37.627 0.455 -26.425 1.00 84.44 200 GLU A N 1
ATOM 1582 C CA . GLU A 1 200 ? 39.052 0.215 -26.691 1.00 84.44 200 GLU A CA 1
ATOM 1583 C C . GLU A 1 200 ? 39.274 -0.553 -28.001 1.00 84.44 200 GLU A C 1
ATOM 1585 O O . GLU A 1 200 ? 40.099 -0.148 -28.826 1.00 84.44 200 GLU A O 1
ATOM 1590 N N . LEU A 1 201 ? 38.522 -1.636 -28.227 1.00 78.44 201 LEU A N 1
ATOM 1591 C CA . LEU A 1 201 ? 38.596 -2.416 -29.466 1.00 78.44 201 LEU A CA 1
ATOM 1592 C C . LEU A 1 201 ? 38.218 -1.574 -30.689 1.00 78.44 201 LEU A C 1
ATOM 1594 O O . LEU A 1 201 ? 38.925 -1.609 -31.697 1.00 78.44 201 LEU A O 1
ATOM 1598 N N . ASP A 1 202 ? 37.166 -0.764 -30.585 1.00 72.50 202 ASP A N 1
ATOM 1599 C CA . ASP A 1 202 ? 36.734 0.140 -31.650 1.00 72.50 202 ASP A CA 1
ATOM 1600 C C . ASP A 1 202 ? 37.779 1.230 -31.927 1.00 72.50 202 ASP A C 1
ATOM 1602 O O . ASP A 1 202 ? 38.013 1.586 -33.086 1.00 72.50 202 ASP A O 1
ATOM 1606 N N . ALA A 1 203 ? 38.455 1.748 -30.896 1.00 82.38 203 ALA A N 1
ATOM 1607 C CA . ALA A 1 203 ? 39.543 2.714 -31.052 1.00 82.38 203 ALA A CA 1
ATOM 1608 C C . ALA A 1 203 ? 40.754 2.099 -31.775 1.00 82.38 203 ALA A C 1
ATOM 1610 O O . ALA A 1 203 ? 41.310 2.722 -32.687 1.00 82.38 203 ALA A O 1
ATOM 1611 N N . ILE A 1 204 ? 41.133 0.865 -31.420 1.00 83.06 204 ILE A N 1
ATOM 1612 C CA . ILE A 1 204 ? 42.194 0.111 -32.105 1.00 83.06 204 ILE A CA 1
ATOM 1613 C C . ILE A 1 204 ? 41.803 -0.144 -33.563 1.00 83.06 204 ILE A C 1
ATOM 1615 O O . ILE A 1 204 ? 42.603 0.114 -34.464 1.00 83.06 204 ILE A O 1
ATOM 1619 N N . HIS A 1 205 ? 40.571 -0.591 -33.813 1.00 74.31 205 HIS A N 1
ATOM 1620 C CA . HIS A 1 205 ? 40.071 -0.861 -35.159 1.00 74.31 205 HIS A CA 1
ATOM 1621 C C . HIS A 1 205 ? 40.066 0.405 -36.028 1.00 74.31 205 HIS A C 1
ATOM 1623 O O . HIS A 1 205 ? 40.608 0.396 -37.134 1.00 74.31 205 HIS A O 1
ATOM 1629 N N . LYS A 1 206 ? 39.552 1.532 -35.512 1.00 69.62 206 LYS A N 1
ATOM 1630 C CA . LYS A 1 206 ? 39.582 2.831 -36.209 1.00 69.62 206 LYS A CA 1
ATOM 1631 C C . LYS A 1 206 ? 41.006 3.267 -36.551 1.00 69.62 206 LYS A C 1
ATOM 1633 O O . LYS A 1 206 ? 41.235 3.764 -37.654 1.00 69.62 206 LYS A O 1
ATOM 1638 N N . LYS A 1 207 ? 41.964 3.067 -35.640 1.00 80.38 207 LYS A N 1
ATOM 1639 C CA . LYS A 1 207 ? 43.379 3.370 -35.892 1.00 80.38 207 LYS A CA 1
ATOM 1640 C C . LYS A 1 207 ? 43.966 2.472 -36.985 1.00 80.38 207 LYS A C 1
ATOM 1642 O O . LYS A 1 207 ? 44.555 2.992 -37.922 1.00 80.38 207 LYS A O 1
ATOM 1647 N N . ALA A 1 208 ? 43.736 1.160 -36.924 1.00 76.62 208 ALA A N 1
ATOM 1648 C CA . ALA A 1 208 ? 44.222 0.216 -37.933 1.00 76.62 208 ALA A CA 1
ATOM 1649 C C . ALA A 1 208 ? 43.653 0.504 -39.334 1.00 76.62 208 ALA A C 1
ATOM 1651 O O . ALA A 1 208 ? 44.375 0.436 -40.329 1.00 76.62 208 ALA A O 1
ATOM 1652 N N . VAL A 1 209 ? 42.369 0.868 -39.423 1.00 72.94 209 VAL A N 1
ATOM 1653 C CA . VAL A 1 209 ? 41.745 1.300 -40.683 1.00 72.94 209 VAL A CA 1
ATOM 1654 C C . VAL A 1 209 ? 42.406 2.576 -41.203 1.00 72.94 209 VAL A C 1
ATOM 1656 O O . VAL A 1 209 ? 42.734 2.643 -42.386 1.00 72.94 209 VAL A O 1
ATOM 1659 N N . LYS A 1 210 ? 42.645 3.567 -40.336 1.00 75.31 210 LYS A N 1
ATOM 1660 C CA . LYS A 1 210 ? 43.320 4.814 -40.717 1.00 75.31 210 LYS A CA 1
ATOM 1661 C C . LYS A 1 210 ? 44.739 4.561 -41.241 1.00 75.31 210 LYS A C 1
ATOM 1663 O O . LYS A 1 210 ? 45.076 5.062 -42.309 1.00 75.31 210 LYS A O 1
ATOM 1668 N N . ASP A 1 211 ? 45.521 3.738 -40.548 1.00 77.81 211 ASP A N 1
ATOM 1669 C CA . ASP A 1 211 ? 46.895 3.405 -40.943 1.00 77.81 211 ASP A CA 1
ATOM 1670 C C . ASP A 1 211 ? 46.928 2.691 -42.312 1.00 77.81 211 ASP A C 1
ATOM 1672 O O . ASP A 1 211 ? 47.740 3.036 -43.172 1.00 77.81 211 ASP A O 1
ATOM 1676 N N . ARG A 1 212 ? 45.989 1.765 -42.572 1.00 72.25 212 ARG A N 1
ATOM 1677 C CA . ARG A 1 212 ? 45.846 1.109 -43.889 1.00 72.25 212 ARG A CA 1
ATOM 1678 C C . ARG A 1 212 ? 45.459 2.085 -44.999 1.00 72.25 212 ARG A C 1
ATOM 1680 O O . ARG A 1 212 ? 45.932 1.936 -46.122 1.00 72.25 212 ARG A O 1
ATOM 1687 N N . VAL A 1 213 ? 44.602 3.067 -44.714 1.00 69.62 213 VAL A N 1
ATOM 1688 C CA . VAL A 1 213 ? 44.239 4.109 -45.691 1.00 69.62 213 VAL A CA 1
ATOM 1689 C C . VAL A 1 213 ? 45.466 4.947 -46.056 1.00 69.62 213 VAL A C 1
ATOM 1691 O O . VAL A 1 213 ? 45.736 5.127 -47.241 1.00 69.62 213 VAL A O 1
ATOM 1694 N N . GLU A 1 214 ? 46.253 5.380 -45.069 1.00 71.12 214 GLU A N 1
ATOM 1695 C CA . GLU A 1 214 ? 47.480 6.154 -45.307 1.00 71.12 214 GLU A CA 1
ATOM 1696 C C . GLU A 1 214 ? 48.558 5.348 -46.060 1.00 71.12 214 GLU A C 1
ATOM 1698 O O . GLU A 1 214 ? 49.295 5.902 -46.880 1.00 71.12 214 GLU A O 1
ATOM 1703 N N . GLU A 1 215 ? 48.674 4.041 -45.807 1.00 72.69 215 GLU A N 1
ATOM 1704 C CA . GLU A 1 215 ? 49.587 3.156 -46.543 1.00 72.69 215 GLU A CA 1
ATOM 1705 C C . GLU A 1 215 ? 49.179 3.014 -48.016 1.00 72.69 215 GLU A C 1
ATOM 1707 O O . GLU A 1 215 ? 50.019 3.151 -48.914 1.00 72.69 215 GLU A O 1
ATOM 1712 N N . VAL A 1 216 ? 47.883 2.811 -48.279 1.00 67.75 216 VAL A N 1
ATOM 1713 C CA . VAL A 1 216 ? 47.341 2.750 -49.642 1.00 67.75 216 VAL A CA 1
ATOM 1714 C C . VAL A 1 216 ? 47.588 4.073 -50.370 1.00 67.75 216 VAL A C 1
ATOM 1716 O O . VAL A 1 216 ? 48.123 4.047 -51.479 1.00 67.75 216 VAL A O 1
ATOM 1719 N N . GLU A 1 217 ? 47.320 5.221 -49.742 1.00 60.91 217 GLU A N 1
ATOM 1720 C CA . GLU A 1 217 ? 47.593 6.548 -50.317 1.00 60.91 217 GLU A CA 1
ATOM 1721 C C . GLU A 1 217 ? 49.075 6.740 -50.683 1.00 60.91 217 GLU A C 1
ATOM 1723 O O . GLU A 1 217 ? 49.395 7.184 -51.789 1.00 60.91 217 GLU A O 1
ATOM 1728 N N . LYS A 1 218 ? 50.006 6.346 -49.804 1.00 73.56 218 LYS A N 1
ATOM 1729 C CA . LYS A 1 218 ? 51.453 6.426 -50.082 1.00 73.56 218 LYS A CA 1
ATOM 1730 C C . LYS A 1 218 ? 51.879 5.489 -51.209 1.00 73.56 218 LYS A C 1
ATOM 1732 O O . LYS A 1 218 ? 52.721 5.866 -52.022 1.00 73.56 218 LYS A O 1
ATOM 1737 N N . SER A 1 219 ? 51.309 4.286 -51.284 1.00 64.75 219 SER A N 1
ATOM 1738 C CA . SER A 1 219 ? 51.618 3.314 -52.343 1.00 64.75 219 SER A CA 1
ATOM 1739 C C . SER A 1 219 ? 51.136 3.772 -53.725 1.00 64.75 219 SER A C 1
ATOM 1741 O O . SER A 1 219 ? 51.832 3.552 -54.718 1.00 64.75 219 SER A O 1
ATOM 1743 N N . VAL A 1 220 ? 49.997 4.471 -53.781 1.0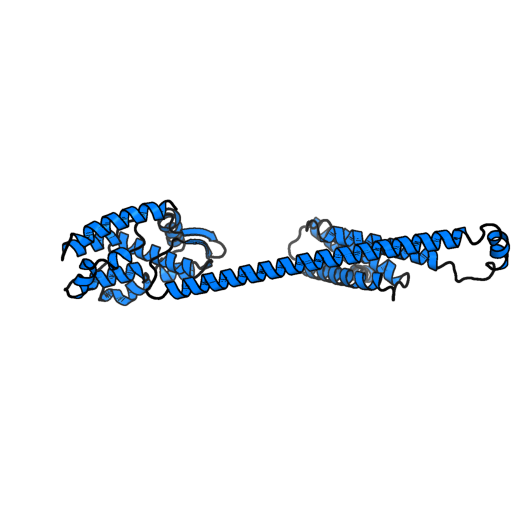0 60.53 220 VAL A N 1
ATOM 1744 C CA . VAL A 1 220 ? 49.465 5.108 -54.995 1.00 60.53 220 VAL A CA 1
ATOM 1745 C C . VAL A 1 220 ? 50.357 6.276 -55.420 1.00 60.53 220 VAL A C 1
ATOM 1747 O O . VAL A 1 220 ? 50.669 6.410 -56.598 1.00 60.53 220 VAL A O 1
ATOM 1750 N N . ASN A 1 221 ? 50.851 7.071 -54.468 1.00 52.78 221 ASN A N 1
ATOM 1751 C CA . ASN A 1 221 ? 51.690 8.233 -54.768 1.00 52.78 221 ASN A CA 1
ATOM 1752 C C . ASN A 1 221 ? 53.149 7.865 -55.138 1.00 52.78 221 ASN A C 1
ATOM 1754 O O . ASN A 1 221 ? 53.776 8.548 -55.946 1.00 52.78 221 ASN A O 1
ATOM 1758 N N . ASN A 1 222 ? 53.697 6.769 -54.587 1.00 53.28 222 ASN A N 1
ATOM 1759 C CA . ASN A 1 222 ? 55.054 6.282 -54.892 1.00 53.28 222 ASN A CA 1
ATOM 1760 C C . ASN A 1 222 ? 55.157 5.507 -56.215 1.00 53.28 222 ASN A C 1
ATOM 1762 O O . ASN A 1 222 ? 56.242 5.445 -56.796 1.00 53.28 222 ASN A O 1
ATOM 1766 N N . LYS A 1 223 ? 54.062 4.931 -56.726 1.00 50.84 223 LYS A N 1
ATOM 1767 C CA . LYS A 1 223 ? 54.017 4.314 -58.063 1.00 50.84 223 LYS A CA 1
ATOM 1768 C C . LYS A 1 223 ? 53.862 5.383 -59.156 1.00 50.84 223 LYS A C 1
ATOM 1770 O O . LYS A 1 223 ? 52.904 5.371 -59.913 1.00 50.84 223 LYS A O 1
ATOM 1775 N N . GLY A 1 224 ? 54.831 6.301 -59.205 1.00 42.41 224 GLY A N 1
ATOM 1776 C CA . GLY A 1 224 ? 55.177 7.156 -60.345 1.00 42.41 224 GLY A CA 1
ATOM 1777 C C . GLY A 1 224 ? 54.013 7.734 -61.154 1.00 42.41 224 GLY A C 1
ATOM 1778 O O . GLY A 1 224 ? 53.665 7.211 -62.209 1.00 42.41 224 GLY A O 1
ATOM 1779 N N . GLY A 1 225 ? 53.503 8.893 -60.736 1.00 47.03 225 GLY A N 1
ATOM 1780 C CA . GLY A 1 225 ? 52.510 9.684 -61.471 1.00 47.03 225 GLY A CA 1
ATOM 1781 C C . GLY A 1 225 ? 53.010 10.348 -62.765 1.00 47.03 225 GLY A C 1
ATOM 1782 O O . GLY A 1 225 ? 52.786 11.542 -62.941 1.00 47.03 225 GLY A O 1
ATOM 1783 N N . ARG A 1 226 ? 53.701 9.633 -63.667 1.00 43.72 226 ARG A N 1
ATOM 1784 C CA . ARG A 1 226 ? 54.071 10.184 -64.993 1.00 43.72 226 ARG A CA 1
ATOM 1785 C C . ARG A 1 226 ? 53.797 9.302 -66.210 1.00 43.72 226 ARG A C 1
ATOM 1787 O O . ARG A 1 226 ? 53.641 9.872 -67.280 1.00 43.72 226 ARG A O 1
ATOM 1794 N N . ASP A 1 227 ? 53.612 7.992 -66.059 1.00 45.56 227 ASP A N 1
ATOM 1795 C CA . ASP A 1 227 ? 53.406 7.107 -67.223 1.00 45.56 227 ASP A CA 1
ATOM 1796 C C . ASP A 1 227 ? 51.987 6.524 -67.325 1.00 45.56 227 ASP A C 1
ATOM 1798 O O . ASP A 1 227 ? 51.695 5.745 -68.229 1.00 45.56 227 ASP A O 1
ATOM 1802 N N . PHE A 1 228 ? 51.066 6.926 -66.440 1.00 42.50 228 PHE A N 1
ATOM 1803 C CA . PHE A 1 228 ? 49.693 6.421 -66.484 1.00 42.50 228 PHE A CA 1
ATOM 1804 C C . PHE A 1 228 ? 48.812 7.112 -67.524 1.00 42.50 228 PHE A C 1
ATOM 1806 O O . PHE A 1 228 ? 47.915 6.460 -68.026 1.00 42.50 228 PHE A O 1
ATOM 1813 N N . GLN A 1 229 ? 49.061 8.364 -67.927 1.00 44.41 229 GLN A N 1
ATOM 1814 C CA . GLN A 1 229 ? 48.180 9.004 -68.919 1.00 44.41 229 GLN A CA 1
ATOM 1815 C C . GLN A 1 229 ? 48.330 8.373 -70.316 1.00 44.41 229 GLN A C 1
ATOM 1817 O O . GLN A 1 229 ? 47.344 8.170 -71.012 1.00 44.41 229 GLN A O 1
ATOM 1822 N N . ALA A 1 230 ? 49.555 8.001 -70.704 1.00 40.38 230 ALA A N 1
ATOM 1823 C CA . ALA A 1 230 ? 49.834 7.426 -72.021 1.00 40.38 230 ALA A CA 1
ATOM 1824 C C . ALA A 1 230 ? 49.534 5.920 -72.103 1.00 40.38 230 ALA A C 1
ATOM 1826 O O . ALA A 1 230 ? 49.154 5.426 -73.160 1.00 40.38 230 ALA A O 1
ATOM 1827 N N . ILE A 1 231 ? 49.691 5.182 -70.998 1.00 42.81 231 ILE A N 1
ATOM 1828 C CA . ILE A 1 231 ? 49.338 3.757 -70.948 1.00 42.81 231 ILE A CA 1
ATOM 1829 C C . ILE A 1 231 ? 47.837 3.587 -70.679 1.00 42.81 231 ILE A C 1
ATOM 1831 O O . ILE A 1 231 ? 47.243 2.647 -71.208 1.00 42.81 231 ILE A O 1
ATOM 1835 N N . ALA A 1 232 ? 47.196 4.505 -69.940 1.00 37.12 232 ALA A N 1
ATOM 1836 C CA . ALA A 1 232 ? 45.763 4.422 -69.699 1.00 37.12 232 ALA A CA 1
ATOM 1837 C C . ALA A 1 232 ? 44.941 4.625 -70.980 1.00 37.12 232 ALA A C 1
ATOM 1839 O O . ALA A 1 232 ? 44.020 3.855 -71.230 1.00 37.12 232 ALA A O 1
ATOM 1840 N N . ASP A 1 233 ? 45.326 5.561 -71.849 1.00 39.72 233 ASP A N 1
ATOM 1841 C CA . ASP A 1 233 ? 44.623 5.766 -73.124 1.00 39.72 233 ASP A CA 1
ATOM 1842 C C . ASP A 1 233 ? 44.802 4.588 -74.108 1.00 39.72 233 ASP A C 1
ATOM 1844 O O . ASP A 1 233 ? 43.959 4.377 -74.977 1.00 39.72 233 ASP A O 1
ATOM 1848 N N . ILE A 1 234 ? 45.869 3.787 -73.966 1.00 42.34 234 ILE A N 1
ATOM 1849 C CA . ILE A 1 234 ? 46.167 2.658 -74.868 1.00 42.34 234 ILE A CA 1
ATOM 1850 C C . ILE A 1 234 ? 45.593 1.327 -74.350 1.00 42.34 234 ILE A C 1
ATOM 1852 O O . ILE A 1 234 ? 45.205 0.489 -75.162 1.00 42.34 234 ILE A O 1
ATOM 1856 N N . LEU A 1 235 ? 45.498 1.115 -73.029 1.00 36.78 235 LEU A N 1
ATOM 1857 C CA . LEU A 1 235 ? 44.926 -0.113 -72.446 1.00 36.78 235 LEU A CA 1
ATOM 1858 C C . LEU A 1 235 ? 43.445 -0.001 -72.034 1.00 36.78 235 LEU A C 1
ATOM 1860 O O . LEU A 1 235 ? 42.755 -1.022 -72.026 1.00 36.78 235 LEU A O 1
ATOM 1864 N N . PHE A 1 236 ? 42.925 1.193 -71.721 1.00 41.66 236 PHE A N 1
ATOM 1865 C CA . PHE A 1 236 ? 41.522 1.375 -71.301 1.00 41.66 236 PHE A CA 1
ATOM 1866 C C . PHE A 1 236 ? 40.565 1.778 -72.430 1.00 41.66 236 PHE A C 1
ATOM 1868 O O . PHE A 1 236 ? 39.393 2.032 -72.170 1.00 41.66 236 PHE A O 1
ATOM 1875 N N . GLY A 1 237 ? 41.004 1.738 -73.692 1.00 40.19 237 GLY A N 1
ATOM 1876 C CA . GLY A 1 237 ? 40.083 1.810 -74.832 1.00 40.19 237 GLY A CA 1
ATOM 1877 C C . GLY A 1 237 ? 39.094 0.633 -74.899 1.00 40.19 237 GLY A C 1
ATOM 1878 O O . GLY A 1 237 ? 38.035 0.770 -75.501 1.00 40.19 237 GLY A O 1
ATOM 1879 N N . GLU A 1 238 ? 39.405 -0.502 -74.254 1.00 42.22 238 GLU A N 1
ATOM 1880 C CA . GLU A 1 238 ? 38.603 -1.738 -74.339 1.00 42.22 238 GLU A CA 1
ATOM 1881 C C . GLU A 1 238 ? 38.437 -2.512 -73.010 1.00 42.22 238 GLU A C 1
ATOM 1883 O O . GLU A 1 238 ? 38.168 -3.711 -73.014 1.00 42.22 238 GLU A O 1
ATOM 1888 N N . THR A 1 239 ? 38.530 -1.864 -71.842 1.00 37.44 239 THR A N 1
ATOM 1889 C CA . THR A 1 239 ? 38.222 -2.521 -70.548 1.00 37.44 239 THR A CA 1
ATOM 1890 C C . THR A 1 239 ? 37.037 -1.875 -69.835 1.00 37.44 239 THR A C 1
ATOM 1892 O O . THR A 1 239 ? 37.160 -1.131 -68.865 1.00 37.44 239 THR A O 1
ATOM 1895 N N . ALA A 1 240 ? 35.850 -2.239 -70.314 1.00 40.31 240 ALA A N 1
ATOM 1896 C CA . ALA A 1 240 ? 34.530 -1.938 -69.765 1.00 40.31 240 ALA A CA 1
ATOM 1897 C C . ALA A 1 240 ? 34.235 -2.618 -68.400 1.00 40.31 240 ALA A C 1
ATOM 1899 O O . ALA A 1 240 ? 33.173 -3.203 -68.228 1.00 40.31 240 ALA A O 1
ATOM 1900 N N . GLY A 1 241 ? 35.158 -2.588 -67.430 1.00 41.06 241 GLY A N 1
ATOM 1901 C CA . GLY A 1 241 ? 34.986 -3.344 -66.173 1.00 41.06 241 GLY A CA 1
ATOM 1902 C C . GLY A 1 241 ? 35.653 -2.796 -64.908 1.00 41.06 241 GLY A C 1
ATOM 1903 O O . GLY A 1 241 ? 35.638 -3.474 -63.888 1.00 41.06 241 GLY A O 1
ATOM 1904 N N . LEU A 1 242 ? 36.250 -1.599 -64.936 1.00 40.66 242 LEU A N 1
ATOM 1905 C CA . LEU A 1 242 ? 36.862 -0.968 -63.749 1.00 40.66 242 LEU A CA 1
ATOM 1906 C C . LEU A 1 242 ? 36.215 0.374 -63.356 1.00 40.66 242 LEU A C 1
ATOM 1908 O O . LEU A 1 242 ? 36.684 1.019 -62.423 1.00 40.66 242 LEU A O 1
ATOM 1912 N N . MET A 1 243 ? 35.122 0.767 -64.023 1.00 40.94 243 MET A N 1
ATOM 1913 C CA . MET A 1 243 ? 34.327 1.953 -63.665 1.00 40.94 243 MET A CA 1
ATOM 1914 C C . MET A 1 243 ? 33.367 1.728 -62.481 1.00 40.94 243 MET A C 1
ATOM 1916 O O . MET A 1 243 ? 32.966 2.708 -61.864 1.00 40.94 243 MET A O 1
ATOM 1920 N N . ASP A 1 244 ? 33.049 0.482 -62.110 1.00 46.94 244 ASP A N 1
ATOM 1921 C CA . ASP A 1 244 ? 32.044 0.211 -61.066 1.00 46.94 244 ASP A CA 1
ATOM 1922 C C . ASP A 1 244 ? 32.556 0.431 -59.633 1.00 46.94 244 ASP A C 1
ATOM 1924 O O . ASP A 1 244 ? 31.826 0.930 -58.790 1.00 46.94 244 ASP A O 1
ATOM 1928 N N . TYR A 1 245 ? 33.830 0.172 -59.323 1.00 43.94 245 TYR A N 1
ATOM 1929 C CA . TYR A 1 245 ? 34.289 0.175 -57.921 1.00 43.94 245 TYR A CA 1
ATOM 1930 C C . TYR A 1 245 ? 34.333 1.562 -57.252 1.00 43.94 245 TYR A C 1
ATOM 1932 O O . TYR A 1 245 ? 34.169 1.678 -56.032 1.00 43.94 245 TYR A O 1
ATOM 1940 N N . GLU A 1 246 ? 34.584 2.631 -58.011 1.00 44.00 246 GLU A N 1
ATOM 1941 C CA . GLU A 1 246 ? 34.601 3.997 -57.467 1.00 44.00 246 GLU A CA 1
ATOM 1942 C C . GLU A 1 246 ? 33.183 4.555 -57.292 1.00 44.00 246 GLU A C 1
ATOM 1944 O O . GLU A 1 246 ? 32.891 5.223 -56.286 1.00 44.00 246 GLU A O 1
ATOM 1949 N N . GLU A 1 247 ? 32.288 4.202 -58.217 1.00 49.44 247 GLU A N 1
ATOM 1950 C CA . GLU A 1 247 ? 30.854 4.442 -58.100 1.00 49.44 247 GLU A CA 1
ATOM 1951 C C . GLU A 1 247 ? 30.249 3.635 -56.944 1.00 49.44 247 GLU A C 1
ATOM 1953 O O . GLU A 1 247 ? 29.577 4.212 -56.093 1.00 49.44 247 GLU A O 1
ATOM 1958 N N . ASP A 1 248 ? 30.573 2.355 -56.792 1.00 48.88 248 ASP A N 1
ATOM 1959 C CA . ASP A 1 248 ? 30.064 1.497 -55.714 1.00 48.88 248 ASP A CA 1
ATOM 1960 C C . ASP A 1 248 ? 30.553 1.941 -54.341 1.00 48.88 248 ASP A C 1
ATOM 1962 O O . ASP A 1 248 ? 29.794 1.965 -53.368 1.00 48.88 248 ASP A O 1
ATOM 1966 N N . ARG A 1 249 ? 31.792 2.434 -54.239 1.00 51.34 249 ARG A N 1
ATOM 1967 C CA . ARG A 1 249 ? 32.297 3.042 -53.000 1.00 51.34 249 ARG A CA 1
ATOM 1968 C C . ARG A 1 249 ? 31.572 4.344 -52.660 1.00 51.34 249 ARG A C 1
ATOM 1970 O O . ARG A 1 249 ? 31.355 4.634 -51.478 1.00 51.34 249 ARG A O 1
ATOM 1977 N 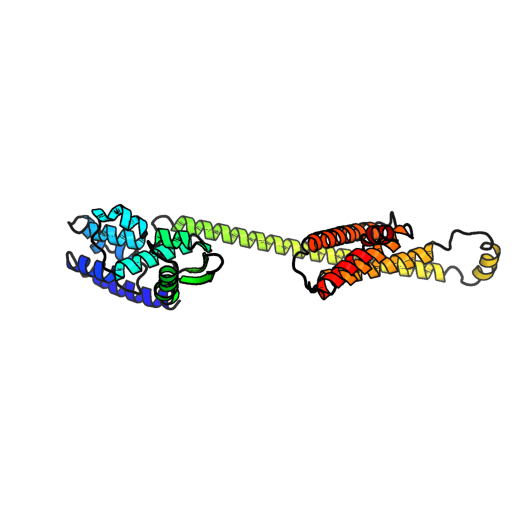N . THR A 1 250 ? 31.222 5.163 -53.651 1.00 54.78 250 THR A N 1
ATOM 1978 C CA . THR A 1 250 ? 30.448 6.394 -53.415 1.00 54.78 250 THR A CA 1
ATOM 1979 C C . THR A 1 250 ? 28.982 6.095 -53.101 1.00 54.78 250 THR A C 1
ATOM 1981 O O . THR A 1 250 ? 28.430 6.724 -52.193 1.00 54.78 250 THR A O 1
ATOM 1984 N N . ARG A 1 251 ? 28.389 5.084 -53.743 1.00 58.47 251 ARG A N 1
ATOM 1985 C CA . ARG A 1 251 ? 27.042 4.551 -53.477 1.00 58.47 251 ARG A CA 1
ATOM 1986 C C . ARG A 1 251 ? 26.940 3.962 -52.068 1.00 58.47 251 ARG A C 1
ATOM 1988 O O . ARG A 1 251 ? 26.071 4.378 -51.305 1.00 58.47 251 ARG A O 1
ATOM 1995 N N . THR A 1 252 ? 27.908 3.145 -51.652 1.00 52.53 252 THR A N 1
ATOM 1996 C CA . THR A 1 252 ? 27.982 2.565 -50.296 1.00 52.53 252 THR A CA 1
ATOM 1997 C C . THR A 1 252 ? 28.112 3.651 -49.222 1.00 52.53 252 THR A C 1
ATOM 1999 O O . THR A 1 252 ? 27.403 3.641 -48.218 1.00 52.53 252 THR A O 1
ATOM 2002 N N . LYS A 1 253 ? 28.957 4.672 -49.441 1.00 54.72 253 LYS A N 1
ATOM 2003 C CA . LYS A 1 253 ? 29.054 5.827 -48.523 1.00 54.72 253 LYS A CA 1
ATOM 2004 C C . LYS A 1 253 ? 27.758 6.635 -48.454 1.00 54.72 253 LYS A C 1
ATOM 2006 O O . LYS A 1 253 ? 27.456 7.197 -47.402 1.00 54.72 253 LYS A O 1
ATOM 2011 N N . ARG A 1 254 ? 27.019 6.743 -49.562 1.00 58.56 254 ARG A N 1
ATOM 2012 C CA . ARG A 1 254 ? 25.717 7.419 -49.597 1.00 58.56 254 ARG A CA 1
ATOM 2013 C C . ARG A 1 254 ? 24.673 6.622 -48.817 1.00 58.56 254 ARG A C 1
ATOM 2015 O O . ARG A 1 254 ? 23.991 7.228 -47.997 1.00 58.56 254 ARG A O 1
ATOM 2022 N N . ALA A 1 255 ? 24.619 5.303 -48.996 1.00 53.97 255 ALA A N 1
ATOM 2023 C CA . ALA A 1 255 ? 23.740 4.418 -48.237 1.00 53.97 255 ALA A CA 1
ATOM 2024 C C . ALA A 1 255 ? 24.007 4.536 -46.727 1.00 53.97 255 ALA A C 1
ATOM 2026 O O . ALA A 1 255 ? 23.104 4.888 -45.976 1.00 53.97 255 ALA A O 1
ATOM 2027 N N . LEU A 1 256 ? 25.263 4.392 -46.283 1.00 52.59 256 LEU A N 1
ATOM 2028 C CA . LEU A 1 256 ? 25.645 4.485 -44.861 1.00 52.59 256 LEU A CA 1
ATOM 2029 C C . LEU A 1 256 ? 25.315 5.841 -44.213 1.00 52.59 256 LEU A C 1
ATOM 2031 O O . LEU A 1 256 ? 24.953 5.905 -43.040 1.00 52.59 256 LEU A O 1
ATOM 2035 N N . ARG A 1 257 ? 25.387 6.943 -44.972 1.00 59.22 257 ARG A N 1
ATOM 2036 C CA . ARG A 1 257 ? 24.939 8.262 -44.487 1.00 59.22 257 ARG A CA 1
ATOM 2037 C C . ARG A 1 257 ? 23.426 8.333 -44.304 1.00 59.22 257 ARG A C 1
ATOM 2039 O O . ARG A 1 257 ? 22.972 9.011 -43.387 1.00 59.22 257 ARG A O 1
ATOM 2046 N N . LEU A 1 258 ? 22.660 7.687 -45.180 1.00 58.81 258 LEU A N 1
ATOM 2047 C CA . LEU A 1 258 ? 21.204 7.625 -45.068 1.00 58.81 258 LEU A CA 1
ATOM 2048 C C . LEU A 1 258 ? 20.779 6.727 -43.899 1.00 58.81 258 LEU A C 1
ATOM 2050 O O . LEU A 1 258 ? 19.890 7.132 -43.156 1.00 58.81 258 LEU A O 1
ATOM 2054 N N . PHE A 1 259 ? 21.468 5.601 -43.670 1.00 59.19 259 PHE A N 1
ATOM 2055 C CA . PHE A 1 259 ? 21.278 4.744 -42.489 1.00 59.19 259 PHE A CA 1
ATOM 2056 C C . PHE A 1 259 ? 21.480 5.523 -41.184 1.00 59.19 259 PHE A C 1
ATOM 2058 O O . PHE A 1 259 ? 20.553 5.632 -40.387 1.00 59.19 259 PHE A O 1
ATOM 2065 N N . SER A 1 260 ? 22.632 6.183 -41.021 1.00 57.25 260 SER A N 1
ATOM 2066 C CA . SER A 1 260 ? 22.921 6.993 -39.824 1.00 57.25 260 SER A CA 1
ATOM 2067 C C . SER A 1 260 ? 21.905 8.124 -39.608 1.00 57.25 260 SER A C 1
ATOM 2069 O O . SER A 1 260 ? 21.581 8.480 -38.475 1.00 57.25 260 SER A O 1
ATOM 2071 N N . LYS A 1 261 ? 21.362 8.684 -40.696 1.00 61.19 261 LYS A N 1
ATOM 2072 C CA . LYS A 1 261 ? 20.316 9.703 -40.617 1.00 61.19 261 LYS A CA 1
ATOM 2073 C C . LYS A 1 261 ? 18.988 9.108 -40.146 1.00 61.19 261 LYS A C 1
ATOM 2075 O O . LYS A 1 261 ? 18.340 9.723 -39.309 1.00 61.19 261 LYS A O 1
ATOM 2080 N N . LEU A 1 262 ? 18.603 7.928 -40.632 1.00 61.00 262 LEU A N 1
ATOM 2081 C CA . LEU A 1 262 ? 17.390 7.232 -40.197 1.00 61.00 262 LEU A CA 1
ATOM 2082 C C . LEU A 1 262 ? 17.462 6.839 -38.713 1.00 61.00 262 LEU A C 1
ATOM 2084 O O . LEU A 1 262 ? 16.506 7.102 -37.988 1.00 61.00 262 LEU A O 1
ATOM 2088 N N . GLU A 1 263 ? 18.603 6.332 -38.237 1.00 58.00 263 GLU A N 1
ATOM 2089 C CA . GLU A 1 263 ? 18.805 6.040 -36.808 1.00 58.00 263 GLU A CA 1
ATOM 2090 C C . GLU A 1 263 ? 18.612 7.284 -35.929 1.00 58.00 263 GLU A C 1
ATOM 2092 O O . GLU A 1 263 ? 17.918 7.221 -34.914 1.00 58.00 263 GLU A O 1
ATOM 2097 N N . SER A 1 264 ? 19.143 8.443 -36.343 1.00 60.56 264 SER A N 1
ATOM 2098 C CA . SER A 1 264 ? 18.994 9.688 -35.571 1.00 60.56 264 SER A CA 1
ATOM 2099 C C . SER A 1 264 ? 17.540 10.160 -35.432 1.00 60.56 264 SER A C 1
ATOM 2101 O O . SER A 1 264 ? 17.187 10.750 -34.419 1.00 60.56 264 SER A O 1
ATOM 2103 N N . PHE A 1 265 ? 16.676 9.853 -36.407 1.00 55.47 265 PHE A N 1
ATOM 2104 C CA . PHE A 1 265 ? 15.248 10.186 -36.331 1.00 55.47 265 PHE A CA 1
ATOM 2105 C C . PHE A 1 265 ? 14.462 9.242 -35.414 1.00 55.47 265 PHE A C 1
ATOM 2107 O O . PHE A 1 265 ? 13.410 9.622 -34.914 1.00 55.47 265 PHE A O 1
ATOM 2114 N N . THR A 1 266 ? 14.948 8.020 -35.183 1.00 54.94 266 THR A N 1
ATOM 2115 C CA . THR A 1 266 ? 14.240 7.023 -34.358 1.00 54.94 266 THR A CA 1
ATOM 2116 C C . THR A 1 266 ? 14.484 7.153 -32.852 1.00 54.94 266 THR A C 1
ATOM 2118 O O . THR A 1 266 ? 13.750 6.544 -32.076 1.00 54.94 266 THR A O 1
ATOM 2121 N N . TYR A 1 267 ? 15.488 7.930 -32.430 1.00 49.03 267 TYR A N 1
ATOM 2122 C CA . TYR A 1 267 ? 15.896 8.025 -31.024 1.00 49.03 267 TYR A CA 1
ATOM 2123 C C . TYR A 1 267 ? 15.372 9.261 -30.272 1.00 49.03 267 TYR A C 1
ATOM 2125 O O . TYR A 1 267 ? 15.244 9.169 -29.053 1.00 49.03 267 TYR A O 1
ATOM 2133 N N . ASP A 1 268 ? 15.055 10.375 -30.951 1.00 44.41 268 ASP A N 1
ATOM 2134 C CA . ASP A 1 268 ? 14.987 11.683 -30.269 1.00 44.41 268 ASP A CA 1
ATOM 2135 C C . ASP A 1 268 ? 13.602 12.344 -30.063 1.00 44.41 268 ASP A C 1
ATOM 2137 O O . ASP A 1 268 ? 13.540 13.237 -29.229 1.00 44.41 268 ASP A O 1
ATOM 2141 N N . ASP A 1 269 ? 12.485 11.942 -30.691 1.00 44.47 269 ASP A N 1
ATOM 2142 C CA . ASP A 1 269 ? 11.128 12.348 -30.234 1.00 44.47 269 ASP A CA 1
ATOM 2143 C C . ASP A 1 269 ? 10.012 11.663 -31.057 1.00 44.47 269 ASP A C 1
ATOM 2145 O O . ASP A 1 269 ? 10.066 11.693 -32.289 1.00 44.47 269 ASP A O 1
ATOM 2149 N N . PRO A 1 270 ? 8.962 11.075 -30.448 1.00 48.75 270 PRO A N 1
ATOM 2150 C CA . PRO A 1 270 ? 7.861 10.434 -31.165 1.00 48.75 270 PRO A CA 1
ATOM 2151 C C . PRO A 1 270 ? 6.739 11.436 -31.495 1.00 48.75 270 PRO A C 1
ATOM 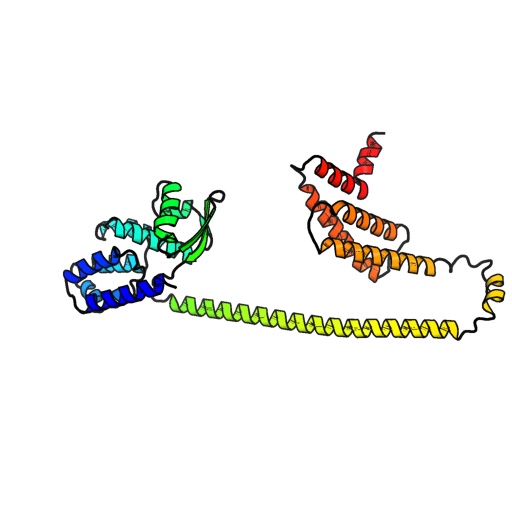2153 O O . PRO A 1 270 ? 5.563 11.174 -31.238 1.00 48.75 270 PRO A O 1
ATOM 2156 N N . GLU A 1 271 ? 7.071 12.602 -32.057 1.00 52.00 271 GLU A N 1
ATOM 2157 C CA . GLU A 1 271 ? 6.050 13.451 -32.672 1.00 52.00 271 GLU A CA 1
ATOM 2158 C C . GLU A 1 271 ? 5.750 12.958 -34.091 1.00 52.00 271 GLU A C 1
ATOM 2160 O O . GLU A 1 271 ? 6.615 12.801 -34.953 1.00 52.00 271 GLU A O 1
ATOM 2165 N N . TRP A 1 272 ? 4.461 12.736 -34.328 1.00 47.56 272 TRP A N 1
ATOM 2166 C CA . TRP A 1 272 ? 3.834 12.103 -35.490 1.00 47.56 272 TRP A CA 1
ATOM 2167 C C . TRP A 1 272 ? 4.151 12.769 -36.860 1.00 47.56 272 TRP A C 1
ATOM 2169 O O . TRP A 1 272 ? 3.739 12.294 -37.919 1.00 47.56 272 TRP A O 1
ATOM 2179 N N . LEU A 1 273 ? 4.935 13.852 -36.862 1.00 45.03 273 LEU A N 1
ATOM 2180 C CA . LEU A 1 273 ? 5.335 14.634 -38.031 1.00 45.03 273 LEU A CA 1
ATOM 2181 C C . LEU A 1 273 ? 6.538 14.054 -38.804 1.00 45.03 273 LEU A C 1
ATOM 2183 O O . LEU A 1 273 ? 6.722 14.400 -39.974 1.00 45.03 273 LEU A O 1
ATOM 2187 N N . ASP A 1 274 ? 7.340 13.168 -38.203 1.00 57.56 274 ASP A N 1
ATOM 2188 C CA . ASP A 1 274 ? 8.566 12.643 -38.835 1.00 57.56 274 ASP A CA 1
ATOM 2189 C C . ASP A 1 274 ? 8.456 11.208 -39.385 1.00 57.56 274 ASP A C 1
ATOM 2191 O O . ASP A 1 274 ? 9.363 10.739 -40.081 1.00 57.56 274 ASP A O 1
ATOM 2195 N N . LEU A 1 275 ? 7.300 10.552 -39.226 1.00 58.16 275 LEU A N 1
ATOM 2196 C CA . LEU A 1 275 ? 7.042 9.204 -39.754 1.00 58.16 275 LEU A CA 1
ATOM 2197 C C . LEU A 1 275 ? 7.145 9.140 -41.290 1.00 58.16 275 LEU A C 1
ATOM 2199 O O . LEU A 1 275 ? 7.710 8.200 -41.851 1.00 58.16 275 LEU A O 1
ATOM 2203 N N . ALA A 1 276 ? 6.659 10.171 -41.991 1.00 56.50 276 ALA A N 1
ATOM 2204 C CA . ALA A 1 276 ? 6.716 10.246 -43.453 1.00 56.50 276 ALA A CA 1
ATOM 2205 C C . ALA A 1 276 ? 8.147 10.415 -43.987 1.00 56.50 276 ALA A C 1
ATOM 2207 O O . ALA A 1 276 ? 8.486 9.828 -45.018 1.00 56.50 276 ALA A O 1
ATOM 2208 N N . LYS A 1 277 ? 9.000 11.169 -43.277 1.00 62.28 277 LYS A N 1
ATOM 2209 C CA . LYS A 1 277 ? 10.418 11.331 -43.636 1.00 62.28 277 LYS A CA 1
ATOM 2210 C C . LYS A 1 277 ? 11.218 10.072 -43.321 1.00 62.28 277 LYS A C 1
ATOM 2212 O O . LYS A 1 277 ? 12.023 9.660 -44.152 1.00 62.28 277 LYS A O 1
ATOM 2217 N N . ALA A 1 278 ? 10.964 9.435 -42.177 1.00 59.62 278 ALA A N 1
ATOM 2218 C CA . ALA A 1 278 ? 11.568 8.151 -41.823 1.00 59.62 278 ALA A CA 1
ATOM 2219 C C . ALA A 1 278 ? 11.211 7.066 -42.852 1.00 59.62 278 ALA A C 1
ATOM 2221 O O . ALA A 1 278 ? 12.084 6.353 -43.342 1.00 59.62 278 ALA A O 1
ATOM 2222 N N . THR A 1 279 ? 9.948 7.022 -43.280 1.00 59.03 279 THR A N 1
ATOM 2223 C CA . THR A 1 279 ? 9.472 6.114 -44.334 1.00 59.03 279 THR A CA 1
ATOM 2224 C C . THR A 1 279 ? 10.103 6.422 -45.696 1.00 59.03 279 THR A C 1
ATOM 2226 O O . THR A 1 279 ? 10.467 5.510 -46.436 1.00 59.03 279 THR A O 1
ATOM 2229 N N . GLN A 1 280 ? 10.271 7.701 -46.045 1.00 65.06 280 GLN A N 1
ATOM 2230 C CA . GLN A 1 280 ? 10.936 8.101 -47.287 1.00 65.06 280 GLN A CA 1
ATOM 2231 C C . GLN A 1 280 ? 12.415 7.691 -47.300 1.00 65.06 280 GLN A C 1
ATOM 2233 O O . GLN A 1 280 ? 12.888 7.158 -48.302 1.00 65.06 280 GLN A O 1
ATOM 2238 N N . LEU A 1 281 ? 13.125 7.881 -46.184 1.00 63.06 281 LEU A N 1
ATOM 2239 C CA . LEU A 1 281 ? 14.512 7.440 -46.019 1.00 63.06 281 LEU A CA 1
ATOM 2240 C C . LEU A 1 281 ? 14.627 5.911 -46.087 1.00 63.06 281 LEU A C 1
ATOM 2242 O O . LEU A 1 281 ? 15.509 5.404 -46.772 1.00 63.06 281 LEU A O 1
ATOM 2246 N N . TYR A 1 282 ? 13.702 5.180 -45.460 1.00 64.75 282 TYR A N 1
ATOM 2247 C CA . TYR A 1 282 ? 13.603 3.720 -45.559 1.00 64.75 282 TYR A CA 1
ATOM 2248 C C . TYR A 1 282 ? 13.466 3.251 -47.018 1.00 64.75 282 TYR A C 1
ATOM 2250 O O . TYR A 1 282 ? 14.185 2.354 -47.457 1.00 64.75 282 TYR A O 1
ATOM 2258 N N . CYS A 1 283 ? 12.593 3.892 -47.800 1.00 61.72 283 CYS A N 1
ATOM 2259 C CA . CYS A 1 283 ? 12.384 3.531 -49.203 1.00 61.72 283 CYS A CA 1
ATOM 2260 C C . CYS A 1 283 ? 13.579 3.901 -50.092 1.00 61.72 283 CYS A C 1
ATOM 2262 O O . CYS A 1 283 ? 13.923 3.131 -50.984 1.00 61.72 283 CYS A O 1
ATOM 2264 N N . GLU A 1 284 ? 14.240 5.038 -49.844 1.00 65.81 284 GLU A N 1
ATOM 2265 C CA . GLU A 1 284 ? 15.456 5.428 -50.574 1.00 65.81 284 GLU A CA 1
ATOM 2266 C C . GLU A 1 284 ? 16.611 4.457 -50.280 1.00 65.81 284 GLU A C 1
ATOM 2268 O O . GLU A 1 284 ? 17.328 4.069 -51.198 1.00 65.81 284 GLU A O 1
ATOM 2273 N N . ILE A 1 285 ? 16.750 3.988 -49.035 1.00 63.91 285 ILE A N 1
ATOM 2274 C CA . ILE A 1 285 ? 17.747 2.974 -48.656 1.00 63.91 285 ILE A CA 1
ATOM 2275 C C . ILE A 1 285 ? 17.471 1.638 -49.359 1.00 63.91 285 ILE A C 1
ATOM 2277 O O . ILE A 1 285 ? 18.391 1.048 -49.920 1.00 63.91 285 ILE A O 1
ATOM 2281 N N . LEU A 1 286 ? 16.217 1.172 -49.385 1.00 63.06 286 LEU A N 1
ATOM 2282 C CA . LEU A 1 286 ? 15.859 -0.079 -50.066 1.00 63.06 286 LEU A CA 1
ATOM 2283 C C . LEU A 1 286 ? 15.971 0.008 -51.592 1.00 63.06 286 LEU A C 1
ATOM 2285 O O . LEU A 1 286 ? 16.366 -0.968 -52.227 1.00 63.06 286 LEU A O 1
ATOM 2289 N N . ALA A 1 287 ? 15.645 1.158 -52.185 1.00 64.56 287 ALA A N 1
ATOM 2290 C CA . ALA A 1 287 ? 15.849 1.394 -53.611 1.00 64.56 287 ALA A CA 1
ATOM 2291 C C . ALA A 1 287 ? 17.343 1.376 -53.956 1.00 64.56 287 ALA A C 1
ATOM 2293 O O . ALA A 1 287 ? 17.737 0.681 -54.883 1.00 64.56 287 ALA A O 1
ATOM 2294 N N . LEU A 1 288 ? 18.185 2.045 -53.159 1.00 61.19 288 LEU A N 1
ATOM 2295 C CA . LEU A 1 288 ? 19.639 2.023 -53.344 1.00 61.19 288 LEU A CA 1
ATOM 2296 C C . LEU A 1 288 ? 20.247 0.630 -53.122 1.00 61.19 288 LEU A C 1
ATOM 2298 O O . LEU A 1 288 ? 21.225 0.285 -53.773 1.00 61.19 288 LEU A O 1
ATOM 2302 N N . TYR A 1 289 ? 19.683 -0.177 -52.227 1.00 59.28 289 TYR A N 1
ATOM 2303 C CA . TYR A 1 289 ? 20.138 -1.551 -52.019 1.00 59.28 289 TYR A CA 1
ATOM 2304 C C . TYR A 1 289 ? 19.801 -2.459 -53.212 1.00 59.28 289 TYR A C 1
ATOM 2306 O O . TYR A 1 289 ? 20.653 -3.218 -53.662 1.00 59.28 289 TYR A O 1
ATOM 2314 N N . ASN A 1 290 ? 18.584 -2.341 -53.759 1.00 59.09 290 ASN A N 1
ATOM 2315 C CA . ASN A 1 290 ? 18.105 -3.193 -54.853 1.00 59.09 290 ASN A CA 1
ATOM 2316 C C . ASN A 1 290 ? 18.560 -2.737 -56.254 1.00 59.09 290 ASN A C 1
ATOM 2318 O O . ASN A 1 290 ? 18.751 -3.579 -57.123 1.00 59.09 290 ASN A O 1
ATOM 2322 N N . GLU A 1 291 ? 18.693 -1.430 -56.512 1.00 57.53 291 GLU A N 1
ATOM 2323 C CA . GLU A 1 291 ? 19.104 -0.904 -57.829 1.00 57.53 291 GLU A CA 1
ATOM 2324 C C . GLU A 1 291 ? 20.601 -1.088 -58.105 1.00 57.53 291 GLU A C 1
ATOM 2326 O O . GLU A 1 291 ? 20.997 -1.148 -59.267 1.00 57.53 291 GLU A O 1
ATOM 2331 N N . TYR A 1 292 ? 21.421 -1.171 -57.055 1.00 52.78 292 TYR A N 1
ATOM 2332 C CA . TYR A 1 292 ? 22.884 -1.193 -57.157 1.00 52.78 292 TYR A CA 1
ATOM 2333 C C . TYR A 1 292 ? 23.506 -2.497 -56.635 1.00 52.78 292 TYR A C 1
ATOM 2335 O O . TYR A 1 292 ? 24.702 -2.520 -56.372 1.00 52.78 292 TYR A O 1
ATOM 2343 N N . ASP A 1 293 ? 22.688 -3.546 -56.472 1.00 51.34 293 ASP A N 1
ATOM 2344 C CA . ASP A 1 293 ? 23.081 -4.914 -56.091 1.00 51.34 293 ASP A CA 1
ATOM 2345 C C . ASP A 1 293 ? 24.115 -4.960 -54.949 1.00 51.34 293 ASP A C 1
ATOM 2347 O O . ASP A 1 293 ? 25.152 -5.611 -55.028 1.00 51.34 293 ASP A O 1
ATOM 2351 N N . LEU A 1 294 ? 23.843 -4.220 -53.865 1.00 56.09 294 LEU A N 1
ATOM 2352 C CA . LEU A 1 294 ? 24.744 -4.089 -52.707 1.00 56.09 294 LEU A CA 1
ATOM 2353 C C . LEU A 1 294 ? 24.711 -5.317 -51.772 1.00 56.09 294 LEU A C 1
ATOM 2355 O O . LEU A 1 294 ? 25.082 -5.210 -50.599 1.00 56.09 294 LEU A O 1
ATOM 2359 N N . ALA A 1 295 ? 24.233 -6.456 -52.274 1.00 51.25 295 ALA A N 1
ATOM 2360 C CA . ALA A 1 295 ? 24.202 -7.726 -51.564 1.00 51.25 295 ALA A CA 1
ATOM 2361 C C . ALA A 1 295 ? 25.631 -8.256 -51.334 1.00 51.25 295 ALA A C 1
ATOM 2363 O O . ALA A 1 295 ? 26.536 -7.979 -52.119 1.00 51.25 295 ALA A O 1
ATOM 2364 N N . ASP A 1 296 ? 25.839 -9.005 -50.248 1.00 47.47 296 ASP A N 1
ATOM 2365 C CA . ASP A 1 296 ? 27.130 -9.575 -49.821 1.00 47.47 296 ASP A CA 1
ATOM 2366 C C . ASP A 1 296 ? 28.146 -8.557 -49.254 1.00 47.47 296 ASP A C 1
ATOM 2368 O O . ASP A 1 296 ? 29.306 -8.893 -48.988 1.00 47.47 296 ASP A O 1
ATOM 2372 N N . ILE A 1 297 ? 27.727 -7.309 -49.004 1.00 54.88 297 ILE A N 1
ATOM 2373 C CA . ILE A 1 297 ? 28.509 -6.342 -48.223 1.00 54.88 297 ILE A CA 1
ATOM 2374 C C . ILE A 1 297 ? 28.070 -6.449 -46.759 1.00 54.88 297 ILE A C 1
ATOM 2376 O O . ILE A 1 297 ? 27.111 -5.797 -46.352 1.00 54.88 297 ILE A O 1
ATOM 2380 N N . ASP A 1 298 ? 28.831 -7.195 -45.948 1.00 47.12 298 ASP A N 1
ATOM 2381 C CA . ASP A 1 298 ? 28.531 -7.501 -44.531 1.00 47.12 298 ASP A CA 1
ATOM 2382 C C . ASP A 1 298 ? 28.028 -6.299 -43.705 1.00 47.12 298 ASP A C 1
ATOM 2384 O O . ASP A 1 298 ? 27.128 -6.430 -42.879 1.00 47.12 298 ASP A O 1
ATOM 2388 N N . VAL A 1 299 ? 28.605 -5.112 -43.930 1.00 50.62 299 VAL A N 1
ATOM 2389 C CA . VAL A 1 299 ? 28.258 -3.874 -43.207 1.00 50.62 299 VAL A CA 1
ATOM 2390 C C . VAL A 1 299 ? 26.908 -3.302 -43.650 1.00 50.62 299 VAL A C 1
ATOM 2392 O O . VAL A 1 299 ? 26.204 -2.697 -42.853 1.00 50.62 299 VAL A O 1
ATOM 2395 N N . VAL A 1 300 ? 26.542 -3.456 -44.920 1.00 49.84 300 VAL A N 1
ATOM 2396 C CA . VAL A 1 300 ? 25.246 -2.998 -45.440 1.00 49.84 300 VAL A CA 1
ATOM 2397 C C . VAL A 1 300 ? 24.162 -4.004 -45.065 1.00 49.84 300 VAL A C 1
ATOM 2399 O O . VAL A 1 300 ? 23.080 -3.599 -44.648 1.00 49.84 300 VAL A O 1
ATOM 2402 N N . ASP A 1 301 ? 24.471 -5.299 -45.123 1.00 51.12 301 ASP A N 1
ATOM 2403 C CA . ASP A 1 301 ? 23.537 -6.370 -44.779 1.00 51.12 301 ASP A CA 1
ATOM 2404 C C . ASP A 1 301 ? 23.162 -6.364 -43.288 1.00 51.12 301 ASP A C 1
ATOM 2406 O O . ASP A 1 301 ? 21.990 -6.563 -42.955 1.00 51.12 301 ASP A O 1
ATOM 2410 N N . SER A 1 302 ? 24.102 -6.053 -42.382 1.00 55.25 302 SER A N 1
ATOM 2411 C CA . SER A 1 302 ? 23.809 -5.907 -40.947 1.00 55.25 302 SER A CA 1
ATOM 2412 C C . SER A 1 302 ? 22.879 -4.729 -40.641 1.00 55.25 302 SER A C 1
ATOM 2414 O O . SER A 1 302 ? 21.974 -4.848 -39.817 1.00 55.25 302 SER A O 1
ATOM 2416 N N . GLU A 1 303 ? 23.068 -3.604 -41.330 1.00 52.84 303 GLU A N 1
ATOM 2417 C CA . GLU A 1 303 ? 22.256 -2.389 -41.169 1.00 52.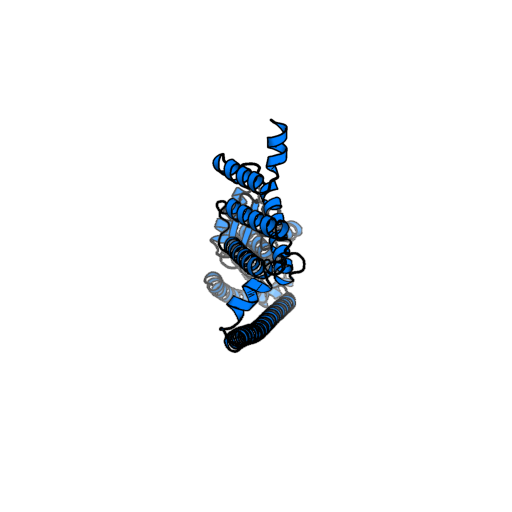84 303 GLU A CA 1
ATOM 2418 C C . GLU A 1 303 ? 20.871 -2.542 -41.825 1.00 52.84 303 GLU A C 1
ATOM 2420 O O . GLU A 1 303 ? 19.862 -2.013 -41.346 1.00 52.84 303 GLU A O 1
ATOM 2425 N N . LEU A 1 304 ? 20.775 -3.344 -42.891 1.00 57.44 304 LEU A N 1
ATOM 2426 C CA . LEU A 1 304 ? 19.515 -3.646 -43.568 1.00 57.44 304 LEU A CA 1
ATOM 2427 C C . LEU A 1 304 ? 18.534 -4.420 -42.671 1.00 57.44 304 LEU A C 1
ATOM 2429 O O . LEU A 1 304 ? 17.319 -4.262 -42.815 1.00 57.44 304 LEU A O 1
ATOM 2433 N N . VAL A 1 305 ? 19.037 -5.244 -41.744 1.00 60.06 305 VAL A N 1
ATOM 2434 C CA . VAL A 1 305 ? 18.210 -5.955 -40.751 1.00 60.06 305 VAL A CA 1
ATOM 2435 C C . VAL A 1 305 ? 17.496 -4.956 -39.841 1.00 60.06 305 VAL A C 1
ATOM 2437 O O . VAL A 1 305 ? 16.276 -5.028 -39.698 1.00 60.06 305 VAL A O 1
ATOM 2440 N N . TYR A 1 306 ? 18.224 -3.969 -39.313 1.00 57.34 306 TYR A N 1
ATOM 2441 C CA . TYR A 1 306 ? 17.662 -2.9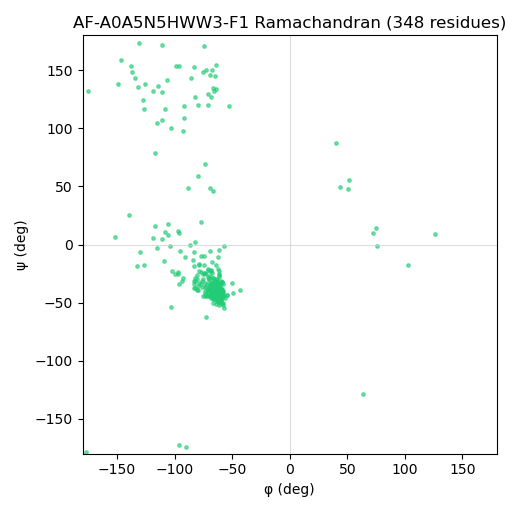06 -38.476 1.00 57.34 306 TYR A CA 1
ATOM 2442 C C . TYR A 1 306 ? 16.632 -2.056 -39.235 1.00 57.34 306 TYR A C 1
ATOM 2444 O O . TYR A 1 306 ? 15.560 -1.722 -38.720 1.00 57.34 306 TYR A O 1
ATOM 2452 N N . VAL A 1 307 ? 16.915 -1.758 -40.504 1.00 56.59 307 VAL A N 1
ATOM 2453 C CA . VAL A 1 307 ? 15.991 -1.032 -41.382 1.00 56.59 307 VAL A CA 1
ATOM 2454 C C . VAL A 1 307 ? 14.714 -1.831 -41.624 1.00 56.59 307 VAL A C 1
ATOM 2456 O O . VAL A 1 307 ? 13.629 -1.267 -41.485 1.00 56.59 307 VAL A O 1
ATOM 2459 N N . LYS A 1 308 ? 14.796 -3.140 -41.899 1.00 61.06 308 LYS A N 1
ATOM 2460 C CA . LYS A 1 308 ? 13.617 -4.016 -42.045 1.00 61.06 308 LYS A CA 1
ATOM 2461 C C . LYS A 1 308 ? 12.771 -4.072 -40.770 1.00 61.06 308 LYS A C 1
ATOM 2463 O O . LYS A 1 308 ? 11.562 -3.875 -40.861 1.00 61.06 308 LYS A O 1
ATOM 2468 N N . GLU A 1 309 ? 13.390 -4.236 -39.602 1.00 61.81 309 GLU A N 1
ATOM 2469 C CA . GLU A 1 309 ? 12.686 -4.214 -38.309 1.00 61.81 309 GLU A CA 1
ATOM 2470 C C . GLU A 1 309 ? 11.996 -2.870 -38.039 1.00 61.81 309 GLU A C 1
ATOM 2472 O O . GLU A 1 309 ? 10.884 -2.827 -37.510 1.00 61.81 309 GLU A O 1
ATOM 2477 N N . THR A 1 310 ? 12.630 -1.762 -38.427 1.00 56.62 310 THR A N 1
ATOM 2478 C CA . THR A 1 310 ? 12.042 -0.420 -38.323 1.00 56.62 310 THR A CA 1
ATOM 2479 C C . THR A 1 310 ? 10.852 -0.271 -39.271 1.00 56.62 310 THR A C 1
ATOM 2481 O O . THR A 1 310 ? 9.800 0.209 -38.858 1.00 56.62 310 THR A O 1
ATOM 2484 N N . GLY A 1 311 ? 10.959 -0.764 -40.508 1.00 58.56 311 GLY A N 1
ATOM 2485 C CA . GLY A 1 311 ? 9.848 -0.806 -41.464 1.00 58.56 311 GLY A CA 1
ATOM 2486 C C . GLY A 1 311 ? 8.648 -1.622 -40.969 1.00 58.56 311 GLY A C 1
ATOM 2487 O O . GLY A 1 311 ? 7.502 -1.221 -41.167 1.00 58.56 311 GLY A O 1
ATOM 2488 N N . ASP A 1 312 ? 8.890 -2.734 -40.277 1.00 61.06 312 ASP A N 1
ATOM 2489 C CA . ASP A 1 312 ? 7.822 -3.548 -39.690 1.00 61.06 312 ASP A CA 1
ATOM 2490 C C . ASP A 1 312 ? 7.161 -2.853 -38.493 1.00 61.06 312 ASP A C 1
ATOM 2492 O O . ASP A 1 312 ? 5.933 -2.862 -38.379 1.00 61.06 312 ASP A O 1
ATOM 2496 N N . LYS A 1 313 ? 7.931 -2.162 -37.644 1.00 60.69 313 LYS A N 1
ATOM 2497 C CA . LYS A 1 313 ? 7.380 -1.323 -36.562 1.00 60.69 313 LYS A CA 1
ATOM 2498 C C . LYS A 1 313 ? 6.497 -0.201 -37.114 1.00 60.69 313 LYS A C 1
ATOM 2500 O O . LYS A 1 313 ? 5.372 -0.043 -36.641 1.00 60.69 313 LYS A O 1
ATOM 2505 N N . LEU A 1 314 ? 6.946 0.481 -38.173 1.00 58.31 314 LEU A N 1
ATOM 2506 C CA . LEU A 1 314 ? 6.166 1.507 -38.880 1.00 58.31 314 LEU A CA 1
ATOM 2507 C C . LEU A 1 314 ? 4.839 0.944 -39.428 1.00 58.31 314 LEU A C 1
ATOM 2509 O O . LEU A 1 314 ? 3.786 1.550 -39.243 1.00 58.31 314 LEU A O 1
ATOM 2513 N N . ARG A 1 315 ? 4.852 -0.259 -40.025 1.00 59.41 315 ARG A N 1
ATOM 2514 C CA . ARG A 1 315 ? 3.631 -0.942 -40.506 1.00 59.41 315 ARG A CA 1
ATOM 2515 C C . ARG A 1 315 ? 2.681 -1.379 -39.386 1.00 59.41 315 ARG A C 1
ATOM 2517 O O . ARG A 1 315 ? 1.474 -1.495 -39.612 1.00 59.41 315 ARG A O 1
ATOM 2524 N N . THR A 1 316 ? 3.210 -1.674 -38.200 1.00 58.91 316 THR A N 1
ATOM 2525 C CA . THR A 1 316 ? 2.418 -2.191 -37.074 1.00 58.91 316 THR A CA 1
ATOM 2526 C C . THR A 1 316 ? 1.732 -1.067 -36.299 1.00 58.91 316 THR A C 1
ATOM 2528 O O . THR A 1 316 ? 0.574 -1.234 -35.913 1.00 58.91 316 THR A O 1
ATOM 2531 N N . GLU A 1 317 ? 2.387 0.087 -36.129 1.00 54.06 317 GLU A N 1
ATOM 2532 C CA . GLU A 1 317 ? 1.777 1.254 -35.475 1.00 54.06 317 GLU A CA 1
ATOM 2533 C C . GLU A 1 317 ? 0.644 1.882 -36.309 1.00 54.06 317 GLU A C 1
ATOM 2535 O O . GLU A 1 317 ? -0.384 2.269 -35.751 1.00 54.06 317 GLU A O 1
ATOM 2540 N N . GLU A 1 318 ? 0.735 1.892 -37.645 1.00 53.16 318 GLU A N 1
ATOM 2541 C CA . GLU A 1 318 ? -0.325 2.465 -38.496 1.00 53.16 318 GLU A CA 1
ATOM 2542 C C . GLU A 1 318 ? -1.597 1.600 -38.620 1.00 53.16 318 GLU A C 1
ATOM 2544 O O . GLU A 1 318 ? -2.677 2.119 -38.919 1.00 53.16 318 GLU A O 1
ATOM 2549 N N . ARG A 1 319 ? -1.560 0.297 -38.294 1.00 51.00 319 ARG A N 1
ATOM 2550 C CA . ARG A 1 319 ? -2.793 -0.522 -38.197 1.00 51.00 319 ARG A CA 1
ATOM 2551 C C . ARG A 1 319 ? -3.762 -0.028 -37.107 1.00 51.00 319 ARG A C 1
ATOM 2553 O O . ARG A 1 319 ? -4.914 -0.465 -37.078 1.00 51.00 319 ARG A O 1
ATOM 2560 N N . GLY A 1 320 ? -3.324 0.894 -36.245 1.00 49.91 320 GLY A N 1
ATOM 2561 C CA . GLY A 1 320 ? -4.114 1.550 -35.203 1.00 49.91 320 GLY A CA 1
ATOM 2562 C C . GLY A 1 320 ? -4.968 2.751 -35.643 1.00 49.91 320 GLY A C 1
ATOM 2563 O O . GLY A 1 320 ? -5.626 3.342 -34.789 1.00 49.91 320 GLY A O 1
ATOM 2564 N N . MET A 1 321 ? -5.014 3.130 -36.930 1.00 54.19 321 MET A N 1
ATOM 2565 C CA . MET A 1 321 ? -5.708 4.348 -37.401 1.00 54.19 321 MET A CA 1
ATOM 2566 C C . MET A 1 321 ? -7.254 4.270 -37.400 1.00 54.19 321 MET A C 1
ATOM 2568 O O . MET A 1 321 ? -7.912 4.304 -38.441 1.00 54.19 321 MET A O 1
ATOM 2572 N N . LYS A 1 322 ? -7.877 4.230 -36.216 1.00 44.25 322 LYS A N 1
ATOM 2573 C CA . LYS A 1 322 ? -9.286 4.613 -36.005 1.00 44.25 322 LYS A CA 1
ATOM 2574 C C . LYS A 1 322 ? -9.337 5.848 -35.104 1.00 44.25 322 LYS A C 1
ATOM 2576 O O . LYS A 1 322 ? -9.185 5.717 -33.896 1.00 44.25 322 LYS A O 1
ATOM 2581 N N . GLY A 1 323 ? -9.608 7.021 -35.684 1.00 49.94 323 GLY A N 1
ATOM 2582 C CA . GLY A 1 323 ? -9.930 8.243 -34.924 1.00 49.94 323 GLY A CA 1
ATOM 2583 C C . GLY A 1 323 ? -9.094 9.496 -35.214 1.00 49.94 323 GLY A C 1
ATOM 2584 O O . GLY A 1 323 ? -9.233 10.467 -34.480 1.00 49.94 323 GLY A O 1
ATOM 2585 N N . LEU A 1 324 ? -8.255 9.496 -36.253 1.00 54.94 324 LEU A N 1
ATOM 2586 C CA . LEU A 1 324 ? -7.353 10.610 -36.576 1.00 54.94 324 LEU A CA 1
ATOM 2587 C C . LEU A 1 324 ? -8.026 11.736 -37.388 1.00 54.94 324 LEU A C 1
ATOM 2589 O O . LEU A 1 324 ? -8.994 11.509 -38.121 1.00 54.94 324 LEU A O 1
ATOM 2593 N N . ASN A 1 325 ? -7.512 12.962 -37.253 1.00 51.78 325 ASN A N 1
ATOM 2594 C CA . ASN A 1 325 ? -8.000 14.168 -37.930 1.00 51.78 325 ASN A CA 1
ATOM 2595 C C . ASN A 1 325 ? -7.609 14.206 -39.431 1.00 51.78 325 ASN A C 1
ATOM 2597 O O . ASN A 1 325 ? -6.845 13.382 -39.921 1.00 51.78 325 ASN A O 1
ATOM 2601 N N . GLN A 1 326 ? -8.146 15.153 -40.212 1.00 49.59 326 GLN A N 1
ATOM 2602 C CA . GLN A 1 326 ? -7.955 15.188 -41.675 1.00 49.59 326 GLN A CA 1
ATOM 2603 C C . GLN A 1 326 ? -6.503 15.461 -42.118 1.00 49.59 326 GLN A C 1
ATOM 2605 O O . GLN A 1 326 ? -6.079 14.945 -43.153 1.00 49.59 326 GLN A O 1
ATOM 2610 N N . ALA A 1 327 ? -5.741 16.247 -41.352 1.00 53.06 327 ALA A N 1
ATOM 2611 C CA . ALA A 1 327 ? -4.308 16.420 -41.591 1.00 53.06 327 ALA A CA 1
ATOM 2612 C C . ALA A 1 327 ? -3.561 15.126 -41.255 1.00 53.06 327 ALA A C 1
ATOM 2614 O O . ALA A 1 327 ? -2.626 14.746 -41.959 1.00 53.06 327 ALA A O 1
ATOM 2615 N N . GLU A 1 328 ? -4.047 14.408 -40.241 1.00 50.94 328 GLU A N 1
ATOM 2616 C CA . GLU A 1 328 ? -3.435 13.173 -39.796 1.00 50.94 328 GLU A CA 1
ATOM 2617 C C . GLU A 1 328 ? -3.659 11.998 -40.772 1.00 50.94 328 GLU A C 1
ATOM 2619 O O . GLU A 1 328 ? -2.793 11.183 -41.088 1.00 50.94 328 GLU A O 1
ATOM 2624 N N . MET A 1 329 ? -4.836 11.967 -41.379 1.00 55.28 329 MET A N 1
ATOM 2625 C CA . MET A 1 329 ? -5.127 11.056 -42.483 1.00 55.28 329 MET A CA 1
ATOM 2626 C C . MET A 1 329 ? -4.243 11.342 -43.710 1.00 55.28 329 MET A C 1
ATOM 2628 O O . MET A 1 329 ? -3.893 10.424 -44.447 1.00 55.28 329 MET A O 1
ATOM 2632 N N . GLY A 1 330 ? -3.860 12.606 -43.932 1.00 55.84 330 GLY A N 1
ATOM 2633 C CA . GLY A 1 330 ? -2.999 13.018 -45.043 1.00 55.84 330 GLY A CA 1
ATOM 2634 C C . GLY A 1 330 ? -1.566 12.495 -44.929 1.00 55.84 330 GLY A C 1
ATOM 2635 O O . GLY A 1 330 ? -1.034 11.965 -45.904 1.00 55.84 330 GLY A O 1
ATOM 2636 N N . THR A 1 331 ? -0.949 12.588 -43.748 1.00 56.47 331 THR A N 1
ATOM 2637 C CA . THR A 1 331 ? 0.419 12.075 -43.541 1.00 56.47 331 THR A CA 1
ATOM 2638 C C . THR A 1 331 ? 0.458 10.550 -43.586 1.00 56.47 331 THR A C 1
ATOM 2640 O O . THR A 1 331 ? 1.363 10.006 -44.212 1.00 56.47 331 THR A O 1
ATOM 2643 N N . GLY A 1 332 ? -0.548 9.863 -43.027 1.00 52.88 332 GLY A N 1
ATOM 2644 C CA . GLY A 1 332 ? -0.662 8.402 -43.139 1.00 52.88 332 GLY A CA 1
ATOM 2645 C C . GLY A 1 332 ? -0.787 7.944 -44.595 1.00 52.88 332 GLY A C 1
ATOM 2646 O O . GLY A 1 332 ? -0.053 7.079 -45.065 1.00 52.88 332 GLY A O 1
ATOM 2647 N N . LEU A 1 333 ? -1.626 8.612 -45.395 1.00 57.50 333 LEU A N 1
ATOM 2648 C CA . LEU A 1 333 ? -1.708 8.339 -46.837 1.00 57.50 333 LEU A CA 1
ATOM 2649 C C . LEU A 1 333 ? -0.383 8.615 -47.572 1.00 57.50 333 LEU A C 1
ATOM 2651 O O . LEU A 1 333 ? -0.041 7.894 -48.509 1.00 57.50 333 LEU A O 1
ATOM 2655 N N . GLN A 1 334 ? 0.393 9.615 -47.150 1.00 57.38 334 GLN A N 1
ATOM 2656 C CA . GLN A 1 334 ? 1.718 9.880 -47.716 1.00 57.38 334 GLN A CA 1
ATOM 2657 C C . GLN A 1 334 ? 2.728 8.770 -47.368 1.00 57.38 334 GLN A C 1
ATOM 2659 O O . GLN A 1 334 ? 3.548 8.412 -48.215 1.00 57.38 334 GLN A O 1
ATOM 2664 N N . VAL A 1 335 ? 2.641 8.183 -46.170 1.00 58.53 335 VAL A N 1
ATOM 2665 C CA . VAL A 1 335 ? 3.424 7.005 -45.749 1.00 58.53 335 VAL A CA 1
ATOM 2666 C C . VAL A 1 335 ? 3.087 5.797 -46.630 1.00 58.53 335 VAL A C 1
ATOM 2668 O O . VAL A 1 335 ? 3.996 5.200 -47.206 1.00 58.53 335 VAL A O 1
ATOM 2671 N N . PHE A 1 336 ? 1.803 5.506 -46.864 1.00 55.84 336 PHE A N 1
ATOM 2672 C CA . PHE A 1 336 ? 1.372 4.433 -47.776 1.00 55.84 336 PHE A CA 1
ATOM 2673 C C . PHE A 1 336 ? 1.783 4.656 -49.241 1.00 55.84 336 PHE A C 1
ATOM 2675 O O . PHE A 1 336 ? 2.032 3.697 -49.977 1.00 55.84 336 PHE A O 1
ATOM 2682 N N . TYR A 1 337 ? 1.844 5.913 -49.691 1.00 59.19 337 TYR A N 1
ATOM 2683 C CA . TYR A 1 337 ? 2.318 6.251 -51.033 1.00 59.19 337 TYR A CA 1
ATOM 2684 C C . TYR A 1 337 ? 3.822 6.004 -51.148 1.00 59.19 337 TYR A C 1
ATOM 2686 O O . TYR A 1 337 ? 4.274 5.400 -52.122 1.00 59.19 337 TYR A O 1
ATOM 2694 N N . ASN A 1 338 ? 4.579 6.407 -50.126 1.00 54.53 338 ASN A N 1
ATOM 2695 C CA . ASN A 1 338 ? 6.025 6.225 -50.072 1.00 54.53 338 ASN A CA 1
ATOM 2696 C C . ASN A 1 338 ? 6.410 4.739 -49.952 1.00 54.53 338 ASN A C 1
ATOM 2698 O O . ASN A 1 338 ? 7.317 4.310 -50.656 1.00 54.53 338 ASN A O 1
ATOM 2702 N N . LEU A 1 339 ? 5.673 3.938 -49.169 1.00 56.22 339 LEU A N 1
ATOM 2703 C CA . LEU A 1 339 ? 5.848 2.477 -49.062 1.00 56.22 339 LEU A CA 1
ATOM 2704 C C . LEU A 1 339 ? 5.448 1.707 -50.334 1.00 56.22 339 LEU A C 1
ATOM 2706 O O . LEU A 1 339 ? 5.629 0.493 -50.401 1.00 56.22 339 LEU A O 1
ATOM 2710 N N . GLY A 1 340 ? 4.887 2.383 -51.343 1.00 55.72 340 GLY A N 1
ATOM 2711 C CA . GLY A 1 340 ? 4.459 1.771 -52.604 1.00 55.72 340 GLY A CA 1
ATOM 2712 C C . GLY A 1 340 ? 3.159 0.964 -52.514 1.00 55.72 340 GLY A C 1
ATOM 2713 O O . GLY A 1 340 ? 2.668 0.484 -53.535 1.00 55.72 340 GLY A O 1
ATOM 2714 N N . GLU A 1 341 ? 2.552 0.860 -51.333 1.00 58.31 341 GLU A N 1
ATOM 2715 C CA . GLU A 1 341 ? 1.335 0.076 -51.083 1.00 58.31 341 GLU A CA 1
ATOM 2716 C C . GLU A 1 341 ? 0.073 0.752 -51.663 1.00 58.31 341 GLU A C 1
ATOM 2718 O O . GLU A 1 341 ? -0.879 0.076 -52.049 1.00 58.31 341 GLU A O 1
ATOM 2723 N N . LEU A 1 342 ? 0.083 2.081 -51.845 1.00 51.66 342 LEU A N 1
ATOM 2724 C CA . LEU A 1 342 ? -0.994 2.812 -52.535 1.00 51.66 342 LEU A CA 1
ATOM 2725 C C . LEU A 1 342 ? -0.942 2.718 -54.070 1.00 51.66 342 LEU A C 1
ATOM 2727 O O . LEU A 1 342 ? -1.955 2.995 -54.717 1.00 51.66 342 LEU A O 1
ATOM 2731 N N . ARG A 1 343 ? 0.185 2.311 -54.680 1.00 50.38 343 ARG A N 1
ATOM 2732 C CA . ARG A 1 343 ? 0.281 2.192 -56.151 1.00 50.38 343 ARG A CA 1
ATOM 2733 C C . ARG A 1 343 ? -0.689 1.150 -56.704 1.00 50.38 343 ARG A C 1
ATOM 2735 O O . ARG A 1 343 ? -1.367 1.433 -57.682 1.00 50.38 343 ARG A O 1
ATOM 2742 N N . GLN A 1 344 ? -0.855 0.007 -56.031 1.00 48.25 344 GLN A N 1
ATOM 2743 C CA . GLN A 1 344 ? -1.824 -1.015 -56.455 1.00 48.25 344 GLN A CA 1
ATOM 2744 C C . GLN A 1 344 ? -3.282 -0.526 -56.406 1.00 48.25 344 GLN A C 1
ATOM 2746 O O . GLN A 1 344 ? -4.084 -0.920 -57.249 1.00 48.25 344 GLN A O 1
ATOM 2751 N N . ALA A 1 345 ? -3.632 0.349 -55.457 1.00 45.47 345 ALA A N 1
ATOM 2752 C CA . ALA A 1 345 ? -4.987 0.891 -55.330 1.00 45.47 345 ALA A CA 1
ATOM 2753 C C . ALA A 1 345 ? -5.272 2.045 -56.314 1.00 45.47 345 ALA A C 1
ATOM 2755 O O . ALA A 1 345 ? -6.416 2.229 -56.736 1.00 45.47 345 ALA A O 1
ATOM 2756 N N . ILE A 1 346 ? -4.244 2.817 -56.686 1.00 48.56 346 ILE A N 1
ATOM 2757 C CA . ILE A 1 346 ? -4.347 3.929 -57.644 1.00 48.56 346 ILE A CA 1
ATOM 2758 C C . ILE A 1 346 ? -4.328 3.413 -59.091 1.00 48.56 346 ILE A C 1
ATOM 2760 O O . ILE A 1 346 ? -5.130 3.877 -59.903 1.00 48.56 346 ILE A O 1
ATOM 2764 N N . ASP A 1 347 ? -3.506 2.407 -59.404 1.00 48.41 347 ASP A N 1
ATOM 2765 C CA . ASP A 1 347 ? -3.430 1.816 -60.749 1.00 48.41 347 ASP A CA 1
ATOM 2766 C C . ASP A 1 347 ? -4.680 0.990 -61.115 1.00 48.41 347 ASP A C 1
ATOM 2768 O O . ASP A 1 347 ? -4.991 0.839 -62.292 1.00 48.41 347 ASP A O 1
ATOM 2772 N N . GLN A 1 348 ? -5.465 0.524 -60.135 1.00 46.59 348 GLN A N 1
ATOM 2773 C CA . GLN A 1 348 ? -6.771 -0.118 -60.374 1.00 46.59 348 GLN A CA 1
ATOM 2774 C C . GLN A 1 348 ? -7.912 0.864 -60.698 1.00 46.59 348 GLN A C 1
ATOM 2776 O O . GLN A 1 348 ? -9.006 0.429 -61.061 1.00 46.59 348 GLN A O 1
ATOM 2781 N N . ARG A 1 349 ? -7.701 2.178 -60.549 1.00 46.06 349 ARG A N 1
ATOM 2782 C CA . ARG A 1 349 ? -8.718 3.213 -60.820 1.00 46.06 349 ARG A CA 1
ATOM 2783 C C . ARG A 1 349 ? -8.447 4.039 -62.078 1.00 46.06 349 ARG A C 1
ATOM 2785 O O . ARG A 1 349 ? -9.126 5.051 -62.270 1.00 46.06 349 ARG A O 1
ATOM 2792 N N . ARG A 1 350 ? -7.485 3.638 -62.911 1.00 38.78 350 ARG A N 1
ATOM 2793 C CA . ARG A 1 350 ? -7.186 4.313 -64.176 1.00 38.78 350 ARG A CA 1
ATOM 2794 C C . ARG A 1 350 ? -7.768 3.599 -65.383 1.00 38.78 350 ARG A C 1
ATOM 2796 O O . ARG A 1 350 ? -7.718 2.352 -65.407 1.00 38.78 350 ARG A O 1
#

Foldseek 3Di:
DVLVVVQVVVLVVLLVVLLVDADPVVLVSLLVQLLDQSHQECVSVLPRVRNVVCCPDPNVLSSVVSVCSQPNAPVVCVVCVVSHDDHDPSNLLSRLLNNVLVVVVVDQKAAQVNSCVRSVNDDPVVVVCSCVVRHVVSVQWDFDQDPVRNMTGTPDGHDGHDDVPVVVVVVVVVVVVVVVVVVVVVVVVVVVVVVVVVVVVVVVVVVVVVVVVVVVVVVVVVPDPPCCVVVCVVPVVPDPDPVLPVVVVVLVVVLVVLLVVLVVVVPDDPDLVCLLVNLLSLLVSVCSCVVSVVPPPVVSVVSVVVSVVVVVVSVVVLVPPDPDDPVSVVSSVSSCVSVVVCVVVVVVVD

InterPro domains:
  IPR000717 Proteasome component (PCI) domain [PF01399] (81-153)
  IPR000717 Proteasome component (PCI) domain [PS50250] (1-159)
  IPR000717 Proteasome component (PCI) domain [SM00088] (86-177)
  IPR045237 Eukaryotic translation initiation factor 3 subunit M eIF3m/COP9 signalosome complex subunit 7 COPS7 [PTHR15350] (5-229)
  IPR048485 Conserved oligomeric Golgi complex subunit 5, helical domain [PF20649] (294-348)

Sequence (350 aa):
MEVEQKQAQVIEHFVKQASSLQGSSLVSLIVQLTSHSSLFAFSEILAVPNVLELQGTGYAVYIDLLRLFAHGTWSDYKSNASHLPPLVPDQITKLKQLTVLSLAEMNRVISYDQLLEQLDLSNVRELEDFLINDCMYAGIVKGKLDHLRRSFEVQFAAGRDLRPGQLGNLIQTLDDWLDTTNNALLTIEEKIKWADKKCELDAIHKKAVKDRVEEVEKSVNNKGGRDFQAIADILFGETAGLMDYEEDRTRTKRALRLFSKLESFTYDDPEWLDLAKATQLYCEILALYNEYDLADIDVVDSELVYVKETGDKLRTEERGMKGLNQAEMGTGLQVFYNLGELRQAIDQRR

Solvent-accessible surface area (backbone atoms only — not comparable to full-atom values): 19890 Å² total; per-residue (Å²): 106,76,62,59,56,56,26,51,56,53,49,55,54,48,43,57,47,47,73,73,42,63,72,72,57,42,54,56,47,51,54,51,52,54,44,38,91,66,58,74,67,41,56,75,51,60,67,35,65,61,56,53,59,34,61,82,43,100,53,30,48,59,50,54,50,48,48,37,67,33,71,47,37,42,58,57,45,65,75,41,50,91,71,42,79,88,76,51,72,56,32,49,56,45,36,40,48,50,32,51,38,57,50,43,72,76,30,52,66,39,48,46,68,60,49,31,64,55,58,71,48,94,48,70,64,62,49,50,51,42,47,45,63,64,26,38,71,64,64,44,35,43,64,48,81,37,80,89,78,42,29,39,37,49,76,42,59,54,85,65,39,80,55,95,71,49,65,61,56,52,52,50,53,50,50,54,48,50,51,50,50,51,51,53,49,52,53,51,53,53,50,49,54,51,50,52,54,49,50,53,51,51,52,51,49,54,48,55,53,50,53,52,51,54,51,51,53,48,55,59,63,68,62,57,91,74,61,56,71,72,49,42,66,70,61,57,77,79,56,96,76,71,73,57,64,64,52,49,54,52,49,51,54,50,46,54,52,52,50,58,51,49,55,58,62,74,73,75,64,93,60,86,81,49,57,45,57,50,42,43,50,53,43,52,48,53,47,54,40,66,77,62,64,52,72,94,38,70,74,54,56,58,52,47,52,56,51,51,56,50,53,51,51,56,60,57,62,59,76,62,79,78,85,73,53,76,70,52,52,48,51,54,52,48,34,36,49,54,72,51,66,42,52,67,64,53,63,73,74,110

Secondary structure (DSSP, 8-state):
-HHHHHHHHHHHHHHHHHHH--THHHHHHHHHHHH-TT----HHHHT-HHHHHGGGSTTHHHHHHHHHHHH--HHHHHHTTTTSPPPPHHHHHHHHHHHHHHHHHH-SEEEHHHHHHHHT-SSHHHHHHIIIIIIITTTSEEEEEETTTTEEEEEEE---PPPTTHHHHHHHHHHHHHHHHHHHHHHHHHHHHHHHHHHHHHHHHHHHHHHHHHHHHHHHHHS-TTSHHHHHHHHTTS-TTSSHHHHHHHHHHHHHHHHHHHHHHHHS---TTSHHHHHHHHHHHHHHHHHTT-TT-HHHHHHHHHHHHHHHHHHHHHTT-SS--HHHHHHHHHHHHHTTTTHHHHHTT-

Radius of gyration: 38.08 Å; Cα contacts (8 Å, |Δi|>4): 257; chains: 1; bounding box: 78×31×112 Å

Mean predicted aligned error: 18.87 Å

Organism: NCBI:txid2448454

Nearest PDB structures (foldseek):
  3chm-assembly1_A  TM=9.648E-01  e=3.565E-17  Arabidopsis thaliana
  4d10-assembly1_O  TM=9.559E-01  e=3.947E-14  Homo sapiens
  8h3f-assembly1_G  TM=8.978E-01  e=1.429E-14  Homo sapiens
  6r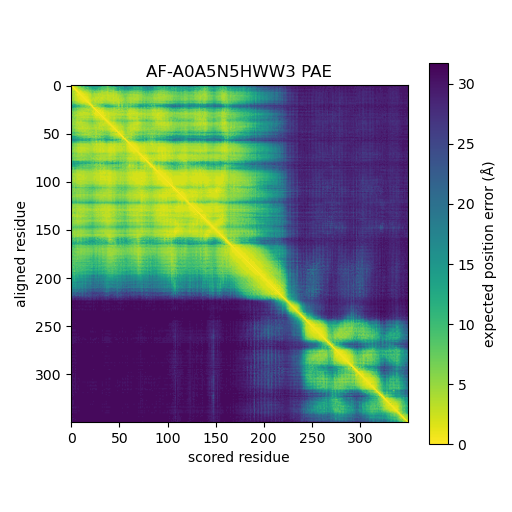7f-assembly1_G  TM=8.974E-01  e=3.447E-12  Homo sapiens
  6r7h-assembly1_G  TM=8.146E-01  e=4.676E-12  Homo sapiens